Protein AF-A0A0A1TCV6-F1 (afdb_monomer_lite)

Radius of gyration: 21.77 Å; chains: 1; bounding box: 56×57×72 Å

InterPro domains:
  IPR024079 Metallopeptidase, catalytic domain superfamily [G3DSA:3.40.390.10] (58-172)

pLDDT: mean 73.76, std 18.41, range [31.67, 97.69]

Secondary structure (DSSP, 8-state):
----------------------EEEEEETTS-EEEEE-----S------HHHHHHHHHHHHHHHHHHHHHHHHHHHS-HHHHHHHHS--SHHHHHHHHHHHHHHHTTTT-TTBTTEEEE---TT--STTS-EEEEEEEETTTEEEEEE-THHHHHSB---TT----SSB-BHHHHHHHHHHS-TTS-S--BSS-SSTTTBHHHHHHHHHHHSS--S-TTTTTSS-GGG-BPPP-

Structure (mmCIF, N/CA/C/O backbone):
data_AF-A0A0A1TCV6-F1
#
_entry.id   AF-A0A0A1TCV6-F1
#
loop_
_atom_site.group_PDB
_atom_site.id
_atom_site.type_symbol
_atom_site.label_atom_id
_atom_site.label_alt_id
_atom_site.label_comp_id
_atom_site.label_asym_id
_atom_site.label_entity_id
_atom_site.label_seq_id
_atom_site.pdbx_PDB_ins_code
_atom_site.Cartn_x
_atom_site.Cartn_y
_atom_site.Cartn_z
_atom_site.occupancy
_atom_site.B_iso_or_equiv
_atom_site.auth_seq_id
_atom_site.auth_comp_id
_atom_site.auth_asym_id
_atom_site.auth_atom_id
_atom_site.pdbx_PDB_model_num
ATOM 1 N N . MET A 1 1 ? 33.966 38.635 -53.526 1.00 39.84 1 MET A N 1
ATOM 2 C CA . MET A 1 1 ? 33.427 37.286 -53.246 1.00 39.84 1 MET A CA 1
ATOM 3 C C . MET A 1 1 ? 34.562 36.358 -52.843 1.00 39.84 1 MET A C 1
ATOM 5 O O . MET A 1 1 ? 35.393 36.068 -53.690 1.00 39.84 1 MET A O 1
ATOM 9 N N . LYS A 1 2 ? 34.556 35.921 -51.578 1.00 33.41 2 LYS A N 1
ATOM 10 C CA . LYS A 1 2 ? 34.845 34.568 -51.050 1.00 33.41 2 LYS A CA 1
ATOM 11 C C . LYS A 1 2 ? 35.544 34.679 -49.693 1.00 33.41 2 LYS A C 1
ATOM 13 O O . LYS A 1 2 ? 36.702 35.065 -49.602 1.00 33.41 2 LYS A O 1
ATOM 18 N N . SER A 1 3 ? 34.749 34.389 -48.664 1.00 31.67 3 SER A N 1
ATOM 19 C CA . SER A 1 3 ? 35.113 34.290 -47.256 1.00 31.67 3 SER A CA 1
ATOM 20 C C . SER A 1 3 ? 36.169 33.218 -47.022 1.00 31.67 3 SER A C 1
ATOM 22 O O . SER A 1 3 ? 36.025 32.093 -47.502 1.00 31.67 3 SER A O 1
ATOM 24 N N . SER A 1 4 ? 37.161 33.542 -46.199 1.00 35.72 4 SER A N 1
ATOM 25 C CA . SER A 1 4 ? 38.005 32.555 -45.531 1.00 35.72 4 SER A CA 1
ATOM 26 C C . SER A 1 4 ? 37.227 31.977 -44.349 1.00 35.72 4 SER A C 1
ATOM 28 O O . SER A 1 4 ? 36.972 32.673 -43.367 1.00 35.72 4 SER A O 1
ATOM 30 N N . PHE A 1 5 ? 36.809 30.717 -44.462 1.00 37.16 5 PHE A N 1
ATOM 31 C CA . PHE A 1 5 ? 36.245 29.957 -43.351 1.00 37.16 5 PHE A CA 1
ATOM 32 C C . PHE A 1 5 ? 37.376 29.445 -42.457 1.00 37.16 5 PHE A C 1
ATOM 34 O O . PHE A 1 5 ? 38.275 28.739 -42.908 1.00 37.16 5 PHE A O 1
ATOM 41 N N . ILE A 1 6 ? 37.302 29.805 -41.178 1.00 38.59 6 ILE A N 1
ATOM 42 C CA . ILE A 1 6 ? 38.086 29.226 -40.091 1.00 38.59 6 ILE A CA 1
ATOM 43 C C . ILE A 1 6 ? 37.476 27.853 -39.786 1.00 38.59 6 ILE A C 1
ATOM 45 O O . ILE A 1 6 ? 36.406 27.769 -39.189 1.00 38.59 6 ILE A O 1
ATOM 49 N N . THR A 1 7 ? 38.134 26.767 -40.185 1.00 37.75 7 THR A N 1
ATOM 50 C CA . THR A 1 7 ? 37.857 25.430 -39.642 1.00 37.75 7 THR A CA 1
ATOM 51 C C . THR A 1 7 ? 38.602 25.281 -38.322 1.00 37.75 7 THR A C 1
ATOM 53 O O . THR A 1 7 ? 39.723 24.780 -38.276 1.00 37.75 7 THR A O 1
ATOM 56 N N . ALA A 1 8 ? 37.982 25.749 -37.239 1.00 37.81 8 ALA A N 1
ATOM 57 C CA . ALA A 1 8 ? 38.331 25.297 -35.903 1.00 37.81 8 ALA A CA 1
ATOM 58 C C . ALA A 1 8 ? 37.688 23.918 -35.708 1.00 37.81 8 ALA A C 1
ATOM 60 O O . ALA A 1 8 ? 36.468 23.803 -35.586 1.00 37.81 8 ALA A O 1
ATOM 61 N N . SER A 1 9 ? 38.507 22.869 -35.718 1.00 38.84 9 SER A N 1
ATOM 62 C CA . SER A 1 9 ? 38.107 21.539 -35.271 1.00 38.84 9 SER A CA 1
ATOM 63 C C . SER A 1 9 ? 37.726 21.608 -33.790 1.00 38.84 9 SER A C 1
ATOM 65 O O . SER A 1 9 ? 38.587 21.499 -32.920 1.00 38.84 9 SER A O 1
ATOM 67 N N . LEU A 1 10 ? 36.435 21.779 -33.488 1.00 34.28 10 LEU A N 1
ATOM 68 C CA . LEU A 1 10 ? 35.879 21.441 -32.180 1.00 34.28 10 LEU A CA 1
ATOM 69 C C . LEU A 1 10 ? 35.823 19.912 -32.062 1.00 34.28 10 LEU A C 1
ATOM 71 O O . LEU A 1 10 ? 34.771 19.289 -32.160 1.00 34.28 10 LEU A O 1
ATOM 75 N N . ALA A 1 11 ? 36.977 19.301 -31.809 1.00 40.28 11 ALA A N 1
ATOM 76 C CA . ALA A 1 11 ? 37.025 18.059 -31.055 1.00 40.28 11 ALA A CA 1
ATOM 77 C C . ALA A 1 11 ? 36.817 18.416 -29.576 1.00 40.28 11 ALA A C 1
ATOM 79 O O . ALA A 1 11 ? 37.739 18.373 -28.765 1.00 40.28 11 ALA A O 1
ATOM 80 N N . ALA A 1 12 ? 35.599 18.833 -29.228 1.00 38.62 12 ALA A N 1
ATOM 81 C CA . ALA A 1 12 ? 35.166 18.829 -27.845 1.00 38.62 12 ALA A CA 1
ATOM 82 C C . ALA A 1 12 ? 34.857 17.370 -27.497 1.00 38.62 12 ALA A C 1
ATOM 84 O O . ALA A 1 12 ? 33.734 16.897 -27.665 1.00 38.62 12 ALA A O 1
ATOM 85 N N . LEU A 1 13 ? 35.882 16.646 -27.038 1.00 35.28 13 LEU A N 1
ATOM 86 C CA . LEU A 1 13 ? 35.680 15.527 -26.128 1.00 35.28 13 LEU A CA 1
ATOM 87 C C . LEU A 1 13 ? 34.954 16.111 -24.908 1.00 35.28 13 LEU A C 1
ATOM 89 O O . LEU A 1 13 ? 35.572 16.582 -23.955 1.00 35.28 13 LEU A O 1
ATOM 93 N N . ALA A 1 14 ? 33.624 16.125 -24.952 1.00 39.28 14 ALA A N 1
ATOM 94 C CA . ALA A 1 14 ? 32.841 16.117 -23.738 1.00 39.28 14 ALA A CA 1
ATOM 95 C C . ALA A 1 14 ? 33.125 14.757 -23.101 1.00 39.28 14 ALA A C 1
ATOM 97 O O . ALA A 1 14 ? 32.506 13.751 -23.441 1.00 39.28 14 ALA A O 1
ATOM 98 N N . ALA A 1 15 ? 34.134 14.715 -22.232 1.00 37.59 15 ALA A N 1
ATOM 99 C CA . ALA A 1 15 ? 34.195 13.695 -21.208 1.00 37.59 15 ALA A CA 1
ATOM 100 C C . ALA A 1 15 ? 32.868 13.810 -20.455 1.00 37.59 15 ALA A C 1
ATOM 102 O O . ALA A 1 15 ? 32.671 14.742 -19.674 1.00 37.59 15 ALA A O 1
ATOM 103 N N . ALA A 1 16 ? 31.918 12.936 -20.788 1.00 39.34 16 ALA A N 1
ATOM 104 C CA . ALA A 1 16 ? 30.716 12.766 -20.004 1.00 39.34 16 ALA A CA 1
ATOM 105 C C . ALA A 1 16 ? 31.204 12.455 -18.591 1.00 39.34 16 ALA A C 1
ATOM 107 O O . ALA A 1 16 ? 31.815 11.411 -18.354 1.00 39.34 16 ALA A O 1
ATOM 108 N N . ALA A 1 17 ? 31.028 13.413 -17.681 1.00 35.75 17 ALA A N 1
ATOM 109 C CA . ALA A 1 17 ? 31.202 13.149 -16.268 1.00 35.75 17 ALA A CA 1
ATOM 110 C C . ALA A 1 17 ? 30.374 11.892 -15.955 1.00 35.75 17 ALA A C 1
ATOM 112 O O . ALA A 1 17 ? 29.246 11.805 -16.453 1.00 35.75 17 ALA A O 1
ATOM 113 N N . PRO A 1 18 ? 30.905 10.910 -15.205 1.00 37.25 18 PRO A N 1
ATOM 114 C CA . PRO A 1 18 ? 30.091 9.788 -14.769 1.00 37.25 18 PRO A CA 1
ATOM 115 C C . PRO A 1 18 ? 28.878 10.388 -14.062 1.00 37.25 18 PRO A C 1
ATOM 117 O O . PRO A 1 18 ? 29.028 11.084 -13.056 1.00 37.25 18 PRO A O 1
ATOM 120 N N . SER A 1 19 ? 27.692 10.218 -14.656 1.00 48.31 19 SER A N 1
ATOM 121 C CA . SER A 1 19 ? 26.439 10.627 -14.035 1.00 48.31 19 SER A CA 1
ATOM 122 C C . SER A 1 19 ? 26.450 10.007 -12.648 1.00 48.31 19 SER A C 1
ATOM 124 O O . SER A 1 19 ? 26.616 8.789 -12.551 1.00 48.31 19 SER A O 1
ATOM 126 N N . ALA A 1 20 ? 26.374 10.827 -11.597 1.00 50.31 20 ALA A N 1
ATOM 127 C CA . ALA A 1 20 ? 26.286 10.332 -10.232 1.00 50.31 20 ALA A CA 1
ATOM 128 C C . ALA A 1 20 ? 25.247 9.204 -10.216 1.00 50.31 20 ALA A C 1
ATOM 130 O O . ALA A 1 20 ? 24.115 9.437 -10.635 1.00 50.31 20 ALA A O 1
ATOM 131 N N . GLN A 1 21 ? 25.657 7.983 -9.856 1.00 56.94 21 GLN A N 1
ATOM 132 C CA . GLN A 1 21 ? 24.737 6.849 -9.791 1.00 56.94 21 GLN A CA 1
ATOM 133 C C . GLN A 1 21 ? 23.579 7.248 -8.880 1.00 56.94 21 GLN A C 1
ATOM 135 O O . GLN A 1 21 ? 23.775 7.511 -7.691 1.00 56.94 21 GLN A O 1
ATOM 140 N N . GLU A 1 22 ? 22.389 7.372 -9.461 1.00 71.56 22 GLU A N 1
ATOM 141 C CA . GLU A 1 22 ? 21.201 7.732 -8.707 1.00 71.56 22 GLU A CA 1
ATOM 142 C C . GLU A 1 22 ? 20.800 6.511 -7.880 1.00 71.56 22 GLU A C 1
ATOM 144 O O . GLU A 1 22 ? 20.600 5.417 -8.408 1.00 71.56 22 GLU A O 1
ATOM 149 N N . LYS A 1 23 ? 20.741 6.664 -6.557 1.00 81.31 23 LYS A N 1
ATOM 150 C CA . LYS A 1 23 ? 20.242 5.596 -5.694 1.00 81.31 23 LYS A CA 1
ATOM 151 C C . LYS A 1 23 ? 18.728 5.556 -5.792 1.00 81.31 23 LYS A C 1
ATOM 153 O O . LYS A 1 23 ? 18.066 6.533 -5.447 1.00 81.31 23 LYS A O 1
ATOM 158 N N . ILE A 1 24 ? 18.192 4.414 -6.194 1.00 84.38 24 ILE A N 1
ATOM 159 C CA . ILE A 1 24 ? 16.757 4.169 -6.293 1.00 84.38 24 ILE A CA 1
ATOM 160 C C . ILE A 1 24 ? 16.284 3.292 -5.135 1.00 84.38 24 ILE A C 1
ATOM 162 O O . ILE A 1 24 ? 17.042 2.506 -4.567 1.00 84.38 24 ILE A O 1
ATOM 166 N N . GLN A 1 25 ? 15.020 3.449 -4.761 1.00 87.56 25 GLN A N 1
ATOM 167 C CA . GLN A 1 25 ? 14.364 2.608 -3.764 1.00 87.56 25 GLN A CA 1
ATOM 168 C C . GLN A 1 25 ? 13.706 1.415 -4.459 1.00 87.56 25 GLN A C 1
ATOM 170 O O . GLN A 1 25 ? 12.930 1.605 -5.395 1.00 87.56 25 GLN A O 1
ATOM 175 N N . ALA A 1 26 ? 13.977 0.201 -3.986 1.00 86.00 26 ALA A N 1
ATOM 176 C CA . ALA A 1 26 ? 13.418 -1.034 -4.530 1.00 86.00 26 ALA A CA 1
ATOM 177 C C . ALA A 1 26 ? 12.876 -1.941 -3.421 1.00 86.00 26 ALA A C 1
ATOM 179 O O . ALA A 1 26 ? 13.454 -2.005 -2.335 1.00 86.00 26 ALA A O 1
ATOM 180 N N . MET A 1 27 ? 11.792 -2.665 -3.706 1.00 88.38 27 MET A N 1
ATOM 181 C CA . MET A 1 27 ? 11.277 -3.714 -2.830 1.00 88.38 27 MET A CA 1
ATOM 182 C C . MET A 1 27 ? 11.819 -5.072 -3.253 1.00 88.38 27 MET A C 1
ATOM 184 O O . MET A 1 27 ? 11.560 -5.524 -4.371 1.00 88.38 27 MET A O 1
ATOM 188 N N . ARG A 1 28 ? 12.497 -5.760 -2.335 1.00 85.75 28 ARG A N 1
ATOM 189 C CA . ARG A 1 28 ? 12.958 -7.141 -2.521 1.00 85.75 28 ARG A CA 1
ATOM 190 C C . ARG A 1 28 ? 11.844 -8.165 -2.300 1.00 85.75 28 ARG A C 1
ATOM 192 O O . ARG A 1 28 ? 10.879 -7.912 -1.583 1.00 85.75 28 ARG A O 1
ATOM 199 N N . LEU A 1 29 ? 12.031 -9.370 -2.843 1.00 82.06 29 LEU A N 1
ATOM 200 C CA . LEU A 1 29 ? 11.145 -10.522 -2.604 1.00 82.06 29 LEU A CA 1
ATOM 201 C C . LEU A 1 29 ? 10.972 -10.890 -1.119 1.00 82.06 29 LEU A C 1
ATOM 203 O O . LEU A 1 29 ? 9.981 -11.514 -0.760 1.00 82.06 29 LEU A O 1
ATOM 207 N N . ASP A 1 30 ? 11.923 -10.536 -0.251 1.00 79.62 30 ASP A N 1
ATOM 208 C CA . ASP A 1 30 ? 11.828 -10.781 1.194 1.00 79.62 30 ASP A CA 1
ATOM 209 C C . ASP A 1 30 ? 11.014 -9.708 1.942 1.00 79.62 30 ASP A C 1
ATOM 211 O O . ASP A 1 30 ? 10.932 -9.747 3.169 1.00 79.62 30 ASP A O 1
ATOM 215 N N . GLY A 1 31 ? 10.407 -8.761 1.218 1.00 75.88 31 GLY A N 1
ATOM 216 C CA . GLY A 1 31 ? 9.589 -7.692 1.782 1.00 75.88 31 GLY A CA 1
ATOM 217 C C . GLY A 1 31 ? 10.398 -6.526 2.349 1.00 75.88 31 GLY A C 1
ATOM 218 O O . GLY A 1 31 ? 9.840 -5.696 3.061 1.00 75.88 31 GLY A O 1
ATOM 219 N N . LYS A 1 32 ? 11.703 -6.434 2.063 1.00 82.31 32 LYS A N 1
ATOM 220 C CA . LYS A 1 32 ? 12.534 -5.315 2.525 1.00 82.31 32 LYS A CA 1
ATOM 221 C C . LYS A 1 32 ? 12.706 -4.250 1.453 1.00 82.31 32 LYS A C 1
ATOM 223 O O . LYS A 1 32 ? 13.114 -4.548 0.326 1.00 82.31 32 LYS A O 1
ATOM 228 N N . MET A 1 33 ? 12.477 -2.997 1.844 1.00 84.56 33 MET A N 1
ATOM 229 C CA . MET A 1 33 ? 12.900 -1.849 1.049 1.00 84.56 33 MET A CA 1
ATOM 230 C C . MET A 1 33 ? 14.410 -1.679 1.144 1.00 84.56 33 MET A C 1
ATOM 232 O O . MET A 1 33 ? 14.991 -1.727 2.225 1.00 84.56 33 MET A O 1
ATOM 236 N N . VAL A 1 34 ? 15.051 -1.456 0.004 1.00 85.38 34 VAL A N 1
ATOM 237 C CA . VAL A 1 34 ? 16.493 -1.233 -0.083 1.00 85.38 34 VAL A CA 1
ATOM 238 C C . VAL A 1 34 ? 16.798 -0.059 -1.003 1.00 85.38 34 VAL A C 1
ATOM 240 O O . VAL A 1 34 ? 16.079 0.194 -1.970 1.00 85.38 34 VAL A O 1
ATOM 243 N N . MET A 1 35 ? 17.887 0.647 -0.704 1.00 87.31 35 MET A N 1
ATOM 244 C CA . MET A 1 35 ? 18.499 1.585 -1.642 1.00 87.31 35 MET A CA 1
ATOM 245 C C . MET A 1 35 ? 19.476 0.812 -2.520 1.00 87.31 35 MET A C 1
ATOM 247 O O . MET A 1 35 ? 20.362 0.134 -2.000 1.00 87.31 35 MET A O 1
ATOM 251 N N . VAL A 1 36 ? 19.338 0.934 -3.831 1.00 81.12 36 VAL A N 1
ATOM 252 C CA . VAL A 1 36 ? 20.195 0.267 -4.815 1.00 81.12 36 VAL A CA 1
ATOM 253 C C . VAL A 1 36 ? 20.698 1.290 -5.814 1.00 81.12 36 VAL A C 1
ATOM 255 O O . VAL A 1 36 ? 19.995 2.244 -6.141 1.00 81.12 36 VAL A O 1
ATOM 258 N N . ASP A 1 37 ? 21.935 1.127 -6.265 1.00 79.19 37 ASP A N 1
ATOM 259 C CA . ASP A 1 37 ? 22.478 2.003 -7.295 1.00 79.19 37 ASP A CA 1
ATOM 260 C C . ASP A 1 37 ? 21.766 1.693 -8.616 1.00 79.19 37 ASP A C 1
ATOM 262 O O . ASP A 1 37 ? 21.762 0.540 -9.057 1.00 79.19 37 ASP A O 1
ATOM 266 N N . SER A 1 38 ? 21.171 2.709 -9.251 1.00 69.25 38 SER A N 1
ATOM 267 C CA . SER A 1 38 ? 20.686 2.590 -10.626 1.00 69.25 38 SER A CA 1
ATOM 268 C C . SER A 1 38 ? 21.863 2.148 -11.497 1.00 69.25 38 SER A C 1
ATOM 270 O O . SER A 1 38 ? 22.881 2.842 -11.639 1.00 69.25 38 SER A O 1
ATOM 272 N N . LYS A 1 39 ? 21.768 0.934 -12.043 1.00 67.44 39 LYS A N 1
ATOM 273 C CA . LYS A 1 39 ? 22.673 0.481 -13.094 1.00 67.44 39 LYS A CA 1
ATOM 274 C C . LYS A 1 39 ? 22.172 1.135 -14.366 1.00 67.44 39 LYS A C 1
ATOM 276 O O . LYS A 1 39 ? 21.342 0.545 -15.026 1.00 67.44 39 LYS A O 1
ATOM 281 N N . ASN A 1 40 ? 22.665 2.319 -14.707 1.00 53.53 40 ASN A N 1
ATOM 282 C CA . ASN A 1 40 ? 22.298 3.005 -15.943 1.00 53.53 40 ASN A CA 1
ATOM 283 C C . ASN A 1 40 ? 22.618 2.109 -17.163 1.00 53.53 40 ASN A C 1
ATOM 285 O O . ASN A 1 40 ? 23.800 2.003 -17.522 1.00 53.53 40 ASN A O 1
ATOM 289 N N . PRO A 1 41 ? 21.653 1.441 -17.827 1.00 43.28 41 PRO A N 1
ATOM 290 C CA . PRO A 1 41 ? 21.952 0.708 -19.032 1.00 43.28 41 PRO A CA 1
ATOM 291 C C . PRO A 1 41 ? 21.584 1.654 -20.170 1.00 43.28 41 PRO A C 1
ATOM 293 O O . PRO A 1 41 ? 20.420 1.817 -20.521 1.00 43.28 41 PRO A O 1
ATOM 296 N N . GLY A 1 42 ? 22.579 2.280 -20.793 1.00 39.12 42 GLY A N 1
ATOM 297 C CA . GLY A 1 42 ? 22.420 2.918 -22.104 1.00 39.12 42 GLY A CA 1
ATOM 298 C C . GLY A 1 42 ? 22.105 1.898 -23.211 1.00 39.12 42 GLY A C 1
ATOM 299 O O . GLY A 1 42 ? 22.782 1.860 -24.234 1.00 39.12 42 GLY A O 1
ATOM 300 N N . GLY A 1 43 ? 21.111 1.03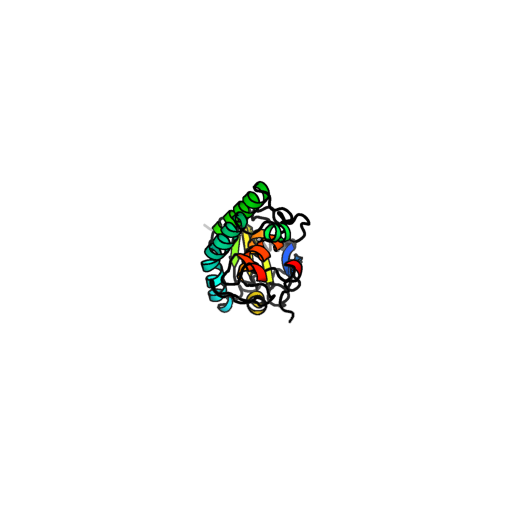6 -23.007 1.00 39.03 43 GLY A N 1
ATOM 301 C CA . GLY A 1 43 ? 20.673 -0.025 -23.895 1.00 39.03 43 GLY A CA 1
ATOM 302 C C . GLY A 1 43 ? 19.172 0.098 -24.109 1.00 39.03 43 GLY A C 1
ATOM 303 O O . GLY A 1 43 ? 18.417 0.224 -23.156 1.00 39.03 43 GLY A O 1
ATOM 304 N N . LYS A 1 44 ? 18.782 0.129 -25.387 1.00 38.69 44 LYS A N 1
ATOM 305 C CA . LYS A 1 44 ? 17.415 0.214 -25.929 1.00 38.69 44 LYS A CA 1
ATOM 306 C C . LYS A 1 44 ? 16.308 -0.156 -24.935 1.00 38.69 44 LYS A C 1
ATOM 308 O O . LYS A 1 44 ? 16.308 -1.271 -24.425 1.00 38.69 44 LYS A O 1
ATOM 313 N N . VAL A 1 45 ? 15.338 0.757 -24.805 1.00 39.31 45 VAL A N 1
ATOM 314 C CA . VAL A 1 45 ? 14.019 0.563 -24.178 1.00 39.31 45 VAL A CA 1
ATOM 315 C C . VAL A 1 45 ? 13.575 -0.897 -24.325 1.00 39.31 45 VAL A C 1
ATOM 317 O O . VAL A 1 45 ? 13.263 -1.312 -25.448 1.00 39.31 45 VAL A O 1
ATOM 320 N N . PRO A 1 46 ? 13.577 -1.694 -23.243 1.00 41.09 46 PRO A N 1
ATOM 321 C CA . PRO A 1 46 ? 13.018 -3.027 -23.294 1.00 41.09 46 PRO A CA 1
ATOM 322 C C . PRO A 1 46 ? 11.521 -2.893 -23.547 1.00 41.09 46 PRO A C 1
ATOM 324 O O . PRO A 1 46 ? 10.852 -2.063 -22.927 1.00 41.09 46 PRO A O 1
ATOM 327 N N . GLN A 1 47 ? 11.050 -3.679 -24.516 1.00 43.31 47 GLN A N 1
ATOM 328 C CA . GLN A 1 47 ? 9.650 -3.925 -24.845 1.00 43.31 47 GLN A CA 1
ATOM 329 C C . GLN A 1 47 ? 8.764 -3.804 -23.605 1.00 43.31 47 GLN A C 1
ATOM 331 O O . GLN A 1 47 ? 9.080 -4.401 -22.576 1.00 43.31 47 GLN A O 1
ATOM 336 N N . GLU A 1 48 ? 7.644 -3.080 -23.721 1.00 45.75 48 GLU A N 1
ATOM 337 C CA . GLU A 1 48 ? 6.518 -3.280 -22.811 1.00 45.75 48 GLU A CA 1
ATOM 338 C C . GLU A 1 48 ? 6.345 -4.791 -22.643 1.00 45.75 48 GLU A C 1
ATOM 340 O O . GLU A 1 48 ? 6.087 -5.500 -23.621 1.00 45.75 48 GLU A O 1
ATOM 345 N N . ALA A 1 49 ? 6.573 -5.302 -21.433 1.00 47.72 49 ALA A N 1
ATOM 346 C CA . ALA A 1 49 ? 6.245 -6.679 -21.133 1.00 47.72 49 ALA A CA 1
ATOM 347 C C . ALA A 1 49 ? 4.724 -6.768 -21.281 1.00 47.72 49 ALA A C 1
ATOM 349 O O . ALA A 1 49 ? 3.989 -6.327 -20.399 1.00 47.72 49 ALA A O 1
ATOM 350 N N . ALA A 1 50 ? 4.250 -7.247 -22.433 1.00 46.53 50 ALA A N 1
ATOM 351 C CA . ALA A 1 50 ? 2.826 -7.318 -22.759 1.00 46.53 50 ALA A CA 1
ATOM 352 C C . ALA A 1 50 ? 2.033 -8.070 -21.670 1.00 46.53 50 ALA A C 1
ATOM 354 O O . ALA A 1 50 ? 0.875 -7.745 -21.420 1.00 46.53 50 ALA A O 1
ATOM 355 N N . GLU A 1 51 ? 2.700 -8.999 -20.975 1.00 49.22 51 GLU A N 1
ATOM 356 C CA . GLU A 1 51 ? 2.213 -9.775 -19.826 1.00 49.22 51 GLU A CA 1
ATOM 357 C C . GLU A 1 51 ? 1.967 -8.943 -18.564 1.00 49.22 51 GLU A C 1
ATOM 359 O O . GLU A 1 51 ? 1.116 -9.284 -17.764 1.00 49.22 51 GLU A O 1
ATOM 364 N N . CYS A 1 52 ? 2.656 -7.822 -18.363 1.00 61.78 52 CYS A N 1
ATOM 365 C CA . CYS A 1 52 ? 2.302 -6.930 -17.264 1.00 61.78 52 CYS A CA 1
ATOM 366 C C . CYS A 1 52 ? 1.032 -6.133 -17.610 1.00 61.78 52 CYS A C 1
ATOM 368 O O . CYS A 1 52 ? 0.290 -5.755 -16.718 1.00 61.78 52 CYS A O 1
ATOM 370 N N . GLY A 1 53 ? 0.707 -5.917 -18.889 1.00 65.94 53 GLY A N 1
ATOM 371 C CA . GLY A 1 53 ? -0.374 -5.019 -19.306 1.00 65.94 53 GLY A CA 1
ATOM 372 C C . GLY A 1 53 ? -1.780 -5.408 -18.832 1.00 65.94 53 GLY A C 1
ATOM 373 O O . GLY A 1 53 ? -2.523 -4.534 -18.380 1.00 65.94 53 GLY A O 1
ATOM 374 N N . ILE A 1 54 ? -2.170 -6.685 -18.928 1.00 73.50 54 ILE A N 1
ATOM 375 C CA . ILE A 1 54 ? -3.545 -7.125 -18.622 1.00 73.50 54 ILE A CA 1
ATOM 376 C C . ILE A 1 54 ? -3.756 -7.222 -17.112 1.00 73.50 54 ILE A C 1
ATOM 378 O O . ILE A 1 54 ? -4.699 -6.635 -16.582 1.00 73.50 54 ILE A O 1
ATOM 382 N N . GLU A 1 55 ? -2.862 -7.912 -16.417 1.00 76.62 55 GLU A N 1
ATOM 383 C CA . GLU A 1 55 ? -2.868 -8.111 -14.975 1.00 76.62 55 GLU A CA 1
ATOM 384 C C . GLU A 1 55 ? -2.758 -6.761 -14.275 1.00 76.62 55 GLU A C 1
ATOM 386 O O . GLU A 1 55 ? -3.580 -6.447 -13.414 1.00 76.62 55 GLU A O 1
ATOM 391 N N . PHE A 1 56 ? -1.822 -5.909 -14.714 1.00 79.25 56 PHE A N 1
ATOM 392 C CA . PHE A 1 56 ? -1.660 -4.564 -14.174 1.00 79.25 56 PHE A CA 1
ATOM 393 C C . PHE A 1 56 ? -2.910 -3.698 -14.391 1.00 79.25 56 PHE A C 1
ATOM 395 O O . PHE A 1 56 ? -3.370 -2.999 -13.478 1.00 79.25 56 PHE A O 1
ATOM 402 N N . LYS A 1 57 ? -3.5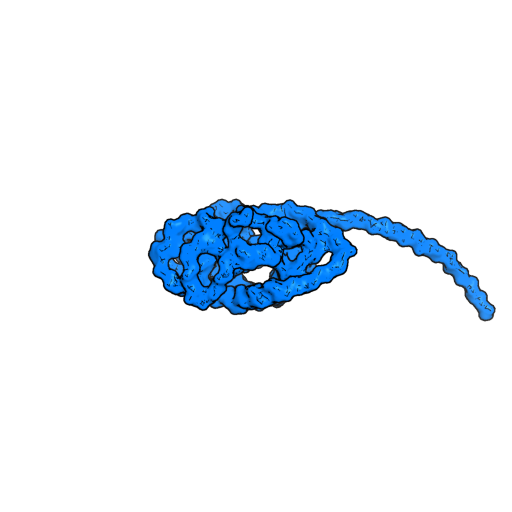14 -3.761 -15.584 1.00 80.19 57 LYS A N 1
ATOM 403 C CA . LYS A 1 57 ? -4.770 -3.059 -15.865 1.00 80.19 57 LYS A CA 1
ATOM 404 C C . LYS A 1 57 ? -5.893 -3.548 -14.956 1.00 80.19 57 LYS A C 1
ATOM 406 O O . LYS A 1 57 ? -6.613 -2.742 -14.374 1.00 80.19 57 LYS A O 1
ATOM 411 N N . PHE A 1 58 ? -6.019 -4.857 -14.792 1.00 81.38 58 PHE A N 1
ATOM 412 C CA . PHE A 1 58 ? -7.042 -5.444 -13.946 1.00 81.38 58 PHE A CA 1
ATOM 413 C C . PHE A 1 58 ? -6.907 -4.993 -12.483 1.00 81.38 58 PHE A C 1
ATOM 415 O O . PHE A 1 58 ? -7.890 -4.544 -11.882 1.00 81.38 58 PHE A O 1
ATOM 422 N N . ILE A 1 59 ? -5.698 -5.045 -11.912 1.00 83.44 59 ILE A N 1
ATOM 423 C CA . ILE A 1 59 ? -5.477 -4.638 -10.516 1.00 83.44 59 ILE A CA 1
ATOM 424 C C . ILE A 1 59 ? -5.699 -3.139 -10.311 1.00 83.44 59 ILE A C 1
ATOM 426 O O . ILE A 1 59 ? -6.244 -2.733 -9.285 1.00 83.44 59 ILE A O 1
ATOM 430 N N . THR A 1 60 ? -5.338 -2.305 -11.290 1.00 82.38 60 THR A N 1
ATOM 431 C CA . THR A 1 60 ? -5.542 -0.853 -11.203 1.00 82.38 60 THR A CA 1
ATOM 432 C C . THR A 1 60 ? -7.002 -0.450 -11.370 1.00 82.38 60 THR A C 1
ATOM 434 O O . THR A 1 60 ? -7.461 0.405 -10.612 1.00 82.38 60 THR A O 1
ATOM 437 N N . ASP A 1 61 ? -7.746 -1.089 -12.277 1.00 83.50 61 ASP A N 1
ATOM 438 C CA . ASP A 1 61 ? -9.176 -0.837 -12.498 1.00 83.50 61 ASP A CA 1
ATOM 439 C C . ASP A 1 61 ? -10.025 -1.221 -11.274 1.00 83.50 61 ASP A C 1
ATOM 441 O O . ASP A 1 61 ? -10.978 -0.527 -10.916 1.00 83.50 61 ASP A O 1
ATOM 445 N N . SER A 1 62 ? -9.684 -2.325 -10.608 1.00 84.69 62 SER A N 1
ATOM 446 C CA . SER A 1 62 ? -10.447 -2.842 -9.464 1.00 84.69 62 SER A CA 1
ATOM 447 C C . SER A 1 62 ? -10.002 -2.285 -8.107 1.00 84.69 62 SER A C 1
ATOM 449 O O . SER A 1 62 ? -10.760 -2.345 -7.132 1.00 84.69 62 SER A O 1
ATOM 451 N N . CYS A 1 63 ? -8.811 -1.686 -8.029 1.00 87.12 63 CYS A N 1
ATOM 452 C CA . CYS A 1 63 ? -8.277 -1.156 -6.779 1.00 87.12 63 CYS A CA 1
ATOM 453 C C . CYS A 1 63 ? -9.199 -0.136 -6.067 1.00 87.12 63 CYS A C 1
ATOM 455 O O . CYS A 1 63 ? -9.380 -0.269 -4.852 1.00 87.12 63 CYS A O 1
ATOM 457 N N . PRO A 1 64 ? -9.834 0.850 -6.742 1.00 88.25 64 PRO A N 1
ATOM 458 C CA . PRO A 1 64 ? -10.679 1.824 -6.050 1.00 88.25 64 PRO A CA 1
ATOM 459 C C . PRO A 1 64 ? -11.837 1.180 -5.277 1.00 88.25 64 PRO A C 1
ATOM 461 O O . PRO A 1 64 ? -12.178 1.640 -4.187 1.00 88.25 64 PRO A O 1
ATOM 464 N N . ALA A 1 65 ? -12.423 0.105 -5.813 1.00 87.31 65 ALA A N 1
ATOM 465 C CA . ALA A 1 65 ? -13.511 -0.620 -5.163 1.00 87.31 65 ALA A CA 1
ATOM 466 C C . ALA A 1 65 ? -13.025 -1.393 -3.927 1.00 87.31 65 ALA A C 1
ATOM 468 O O . ALA A 1 65 ? -13.686 -1.378 -2.888 1.00 87.31 65 ALA A O 1
ATOM 469 N N . ILE A 1 66 ? -11.852 -2.023 -4.022 1.00 87.56 66 ILE A N 1
ATOM 470 C CA . ILE A 1 66 ? -11.236 -2.765 -2.915 1.00 87.56 66 ILE A CA 1
ATOM 471 C C . ILE A 1 66 ? -10.866 -1.820 -1.767 1.00 87.56 66 ILE A C 1
ATOM 473 O O . ILE A 1 66 ? -11.193 -2.079 -0.608 1.00 87.56 66 ILE A O 1
ATOM 477 N N . ILE A 1 67 ? -10.252 -0.675 -2.075 1.00 90.81 67 ILE A N 1
ATOM 478 C CA . ILE A 1 67 ? -9.907 0.311 -1.047 1.00 90.81 67 ILE A CA 1
ATOM 479 C C . ILE A 1 67 ? -11.163 0.945 -0.440 1.00 90.81 67 ILE A C 1
ATOM 481 O O . ILE A 1 67 ? -11.189 1.187 0.765 1.00 90.81 67 ILE A O 1
ATOM 485 N N . GLU A 1 68 ? -12.230 1.173 -1.215 1.00 91.12 68 GLU A N 1
ATOM 486 C CA . GLU A 1 68 ? -13.503 1.660 -0.661 1.00 91.12 68 GLU A CA 1
ATOM 487 C C . GLU A 1 68 ? -14.083 0.695 0.377 1.00 91.12 68 GLU A C 1
ATOM 489 O O . GLU A 1 68 ? -14.533 1.132 1.436 1.00 91.12 68 GLU A O 1
ATOM 494 N N . LYS A 1 69 ? -14.053 -0.615 0.103 1.00 89.12 69 LYS A N 1
ATOM 495 C CA . LYS A 1 69 ? -14.482 -1.640 1.065 1.00 89.12 69 LYS A CA 1
ATOM 496 C C . LYS A 1 69 ? -13.626 -1.596 2.333 1.00 89.12 69 LYS A C 1
ATOM 498 O O . LYS A 1 69 ? -14.173 -1.467 3.428 1.00 89.12 69 LYS A O 1
ATOM 503 N N . ALA A 1 70 ? -12.300 -1.588 2.185 1.00 91.00 70 ALA A N 1
ATOM 504 C CA . ALA A 1 70 ? -11.369 -1.503 3.311 1.00 91.00 70 ALA A CA 1
ATOM 505 C C . ALA A 1 70 ? -11.593 -0.231 4.152 1.00 91.00 70 ALA A C 1
ATOM 507 O O . ALA A 1 70 ? -11.574 -0.274 5.383 1.00 91.00 70 ALA A O 1
ATOM 508 N N . LYS A 1 71 ? -11.850 0.903 3.491 1.00 94.12 71 LYS A N 1
ATOM 509 C CA . LYS A 1 71 ? -12.158 2.192 4.119 1.00 94.12 71 LYS A CA 1
ATOM 510 C C . LYS A 1 71 ? -13.466 2.149 4.903 1.00 94.12 71 LYS A C 1
ATOM 512 O O . LYS A 1 71 ? -13.498 2.642 6.025 1.00 94.12 71 LYS A O 1
ATOM 517 N N . LYS A 1 72 ? -14.533 1.568 4.345 1.00 92.12 72 LYS A N 1
ATOM 518 C CA . LYS A 1 72 ? -15.813 1.404 5.057 1.00 92.12 72 LYS A CA 1
ATOM 519 C C . LYS A 1 72 ? -15.637 0.547 6.308 1.00 92.12 72 LYS A C 1
ATOM 521 O O . LYS A 1 72 ? -16.076 0.947 7.382 1.00 92.12 72 LYS A O 1
ATOM 526 N N . LEU A 1 73 ? -14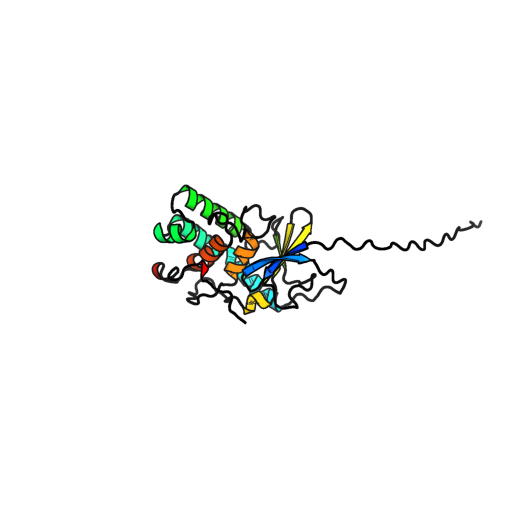.923 -0.572 6.182 1.00 90.12 73 LEU A N 1
ATOM 527 C CA . LEU A 1 73 ? -14.652 -1.464 7.308 1.00 90.12 73 LEU A CA 1
ATOM 528 C C . LEU A 1 73 ? -13.773 -0.815 8.376 1.00 90.12 73 LEU A C 1
ATOM 530 O O . LEU A 1 73 ? -13.967 -1.093 9.552 1.00 90.12 73 LEU A O 1
ATOM 534 N N . ALA A 1 74 ? -12.875 0.110 8.029 1.00 92.38 74 ALA A N 1
ATOM 535 C CA . ALA A 1 74 ? -12.103 0.845 9.035 1.00 92.38 74 ALA A CA 1
ATOM 536 C C . ALA A 1 74 ? -13.007 1.583 10.047 1.00 92.38 74 ALA A C 1
ATOM 538 O O . ALA A 1 74 ? -12.645 1.736 11.213 1.00 92.38 74 ALA A O 1
ATOM 539 N N . SER A 1 75 ? -14.208 1.999 9.634 1.00 90.38 75 SER A N 1
ATOM 540 C CA . SER A 1 75 ? -15.175 2.671 10.506 1.00 90.38 75 SER A CA 1
ATOM 541 C C . SER A 1 75 ? -16.084 1.724 11.294 1.00 90.38 75 SER A C 1
ATOM 543 O O . SER A 1 75 ? -16.625 2.147 12.311 1.00 90.38 75 SER A O 1
ATOM 545 N N . THR A 1 76 ? -16.274 0.479 10.847 1.00 88.81 76 THR A N 1
ATOM 546 C CA . THR A 1 76 ? -17.296 -0.433 11.401 1.00 88.81 76 THR A CA 1
ATOM 547 C C . THR A 1 76 ? -16.749 -1.751 11.940 1.00 88.81 76 THR A C 1
ATOM 549 O O . THR A 1 76 ? -17.484 -2.469 12.609 1.00 88.81 76 THR A O 1
ATOM 552 N N . ALA A 1 77 ? -15.490 -2.091 11.659 1.00 89.19 77 ALA A N 1
ATOM 553 C CA . ALA A 1 77 ? -14.875 -3.328 12.128 1.00 89.19 77 ALA A CA 1
ATOM 554 C C . ALA A 1 77 ? -14.857 -3.391 13.665 1.00 89.19 77 ALA A C 1
ATOM 556 O O . ALA A 1 77 ? -14.654 -2.342 14.287 1.00 89.19 77 ALA A O 1
ATOM 557 N N . PRO A 1 78 ? -14.977 -4.585 14.276 1.00 91.06 78 PRO A N 1
ATOM 558 C CA . PRO A 1 78 ? -14.868 -4.753 15.725 1.00 91.06 78 PRO A CA 1
ATOM 559 C C . PRO A 1 78 ? -13.601 -4.109 16.302 1.00 91.06 78 PRO A C 1
ATOM 561 O O . PRO A 1 78 ? -12.543 -4.129 15.665 1.00 91.06 78 PRO A O 1
ATOM 564 N N . ASP A 1 79 ? -13.696 -3.548 17.510 1.00 92.50 79 ASP A N 1
ATOM 565 C CA . ASP A 1 79 ? -12.586 -2.830 18.153 1.00 92.50 79 ASP A CA 1
ATOM 566 C C . ASP A 1 79 ? -11.343 -3.705 18.320 1.00 92.50 79 ASP A C 1
ATOM 568 O O . ASP A 1 79 ? -10.239 -3.243 18.036 1.00 92.50 79 ASP A O 1
ATOM 572 N N . ASP A 1 80 ? -11.504 -4.977 18.690 1.00 88.56 80 ASP A N 1
ATOM 573 C CA . ASP A 1 80 ? -10.386 -5.918 18.822 1.00 88.56 80 ASP A CA 1
ATOM 574 C C . ASP A 1 80 ? -9.682 -6.163 17.484 1.00 88.56 80 ASP A C 1
ATOM 576 O O . ASP A 1 80 ? -8.453 -6.178 17.409 1.00 88.56 80 ASP A O 1
ATOM 580 N N . THR A 1 81 ? -10.453 -6.328 16.409 1.00 85.62 81 THR A N 1
ATOM 581 C CA . THR A 1 81 ? -9.935 -6.528 15.051 1.00 85.62 81 THR A CA 1
ATOM 582 C C . THR A 1 81 ? -9.168 -5.299 14.576 1.00 85.62 81 THR A C 1
ATOM 584 O O . THR A 1 81 ? -8.038 -5.406 14.102 1.00 85.62 81 THR A O 1
ATOM 587 N N . PHE A 1 82 ? -9.746 -4.114 14.760 1.00 90.69 82 PHE A N 1
ATOM 588 C CA . PHE A 1 82 ? -9.109 -2.867 14.360 1.00 90.69 82 PHE A CA 1
ATOM 589 C C . PHE A 1 82 ? -7.862 -2.565 15.210 1.00 90.69 82 PHE A C 1
ATOM 591 O O . PHE A 1 82 ? -6.820 -2.193 14.673 1.00 90.69 82 PHE A O 1
ATOM 598 N N . THR A 1 83 ? -7.929 -2.798 16.523 1.00 92.00 83 THR A N 1
ATOM 599 C CA . THR A 1 83 ? -6.806 -2.619 17.459 1.00 92.00 83 THR A CA 1
ATOM 600 C C . THR A 1 83 ? -5.650 -3.561 17.136 1.00 92.00 83 THR A C 1
ATOM 602 O O . THR A 1 83 ? -4.499 -3.141 17.193 1.00 92.00 83 THR A O 1
ATOM 605 N N . LYS A 1 84 ? -5.918 -4.807 16.721 1.00 87.88 84 LYS A N 1
ATOM 606 C CA . LYS A 1 84 ? -4.866 -5.732 16.256 1.00 87.88 84 LYS A CA 1
ATOM 607 C C . LYS A 1 84 ? -4.105 -5.203 15.040 1.00 87.88 84 LYS A C 1
ATOM 609 O O . LYS A 1 84 ? -2.922 -5.495 14.908 1.00 87.88 84 LYS A O 1
ATOM 614 N N . ALA A 1 85 ? -4.774 -4.465 14.156 1.00 89.12 85 ALA A N 1
ATOM 615 C CA . ALA A 1 85 ? -4.152 -3.899 12.965 1.00 89.12 85 ALA A CA 1
ATOM 616 C C . ALA A 1 85 ? -3.447 -2.565 13.256 1.00 89.12 85 ALA A C 1
ATOM 618 O O . ALA A 1 85 ? -2.284 -2.410 12.914 1.00 89.12 85 ALA A O 1
ATOM 619 N N . PHE A 1 86 ? -4.124 -1.611 13.900 1.00 93.56 86 PHE A N 1
ATOM 620 C CA . PHE A 1 86 ? -3.658 -0.220 14.018 1.00 93.56 86 PHE A CA 1
ATOM 621 C C . PHE A 1 86 ? -3.261 0.197 15.442 1.00 93.56 86 PHE A C 1
ATOM 623 O O . PHE A 1 86 ? -2.924 1.353 15.683 1.00 93.56 86 PHE A O 1
ATOM 630 N N . GLY A 1 87 ? -3.307 -0.722 16.407 1.00 92.38 87 GLY A N 1
ATOM 631 C CA . GLY A 1 87 ? -2.898 -0.507 17.798 1.00 92.38 87 GLY A CA 1
ATOM 632 C C . GLY A 1 87 ? -3.947 0.158 18.695 1.00 92.38 87 GLY A C 1
ATOM 633 O O . GLY A 1 87 ? -3.864 0.014 19.913 1.00 92.38 87 GLY A O 1
ATOM 634 N N . LYS A 1 88 ? -4.937 0.864 18.131 1.00 95.00 88 LYS A N 1
ATOM 635 C CA . LYS A 1 88 ? -6.064 1.494 18.850 1.00 95.00 88 LYS A CA 1
ATOM 636 C C . LYS A 1 88 ? -7.303 1.545 17.960 1.00 95.00 88 LYS A C 1
ATOM 638 O O . LYS A 1 88 ? -7.161 1.666 16.751 1.00 95.00 88 LYS A O 1
ATOM 643 N N . ALA A 1 89 ? -8.500 1.514 18.544 1.00 96.19 89 ALA A N 1
ATOM 644 C CA . ALA A 1 89 ? -9.776 1.569 17.816 1.00 96.19 89 ALA A CA 1
ATOM 645 C C . ALA A 1 89 ? -10.622 2.822 18.103 1.00 96.19 89 ALA A C 1
ATOM 647 O O . ALA A 1 89 ? -11.814 2.853 17.796 1.00 96.19 89 ALA A O 1
ATOM 648 N N . ASP A 1 90 ? -10.016 3.872 18.665 1.00 97.38 90 ASP A N 1
ATOM 649 C CA . ASP A 1 90 ? -10.717 5.132 18.902 1.00 97.38 90 ASP A CA 1
ATOM 650 C C . ASP A 1 90 ? -11.117 5.841 17.594 1.00 97.38 90 ASP A C 1
ATOM 652 O O . ASP A 1 90 ? -10.564 5.607 16.512 1.00 97.38 90 ASP A O 1
ATOM 656 N N . LYS A 1 91 ? -12.118 6.724 17.691 1.00 97.06 91 LYS A N 1
ATOM 657 C CA . LYS A 1 91 ? -12.650 7.449 16.533 1.00 97.06 91 LYS A CA 1
ATOM 658 C C . LYS A 1 91 ? -11.562 8.232 15.768 1.00 97.06 91 LYS A C 1
ATOM 660 O O . LYS A 1 91 ? -11.530 8.097 14.546 1.00 97.06 91 LYS A O 1
ATOM 665 N N . PRO A 1 92 ? -10.663 9.003 16.416 1.00 97.62 92 PRO A N 1
ATOM 666 C CA . PRO A 1 92 ? -9.578 9.690 15.709 1.00 97.62 92 PRO A CA 1
ATOM 667 C C . PRO A 1 92 ? -8.674 8.754 14.893 1.00 97.62 92 PRO A C 1
ATOM 669 O O . PRO A 1 92 ? -8.291 9.083 13.767 1.00 97.62 92 PRO A O 1
ATOM 672 N N . THR A 1 93 ? -8.358 7.575 15.431 1.00 97.56 93 THR A N 1
ATOM 673 C CA . THR A 1 93 ? -7.543 6.559 14.754 1.00 97.56 93 THR A CA 1
ATOM 674 C C . THR A 1 93 ? -8.276 6.014 13.529 1.00 97.56 93 THR A C 1
ATOM 676 O O . THR A 1 93 ? -7.724 6.011 12.428 1.00 97.56 93 THR A O 1
ATOM 679 N N . ARG A 1 94 ? -9.555 5.643 13.674 1.00 97.69 94 ARG A N 1
ATOM 680 C CA . ARG A 1 94 ? -10.397 5.177 12.556 1.00 97.69 94 ARG A CA 1
ATOM 681 C C . ARG A 1 94 ? -10.559 6.233 11.463 1.00 97.69 94 ARG A C 1
ATOM 683 O O . ARG A 1 94 ? -10.418 5.912 10.284 1.00 97.69 94 ARG A O 1
ATOM 690 N N . ASP A 1 95 ? -10.790 7.490 11.841 1.00 97.12 95 ASP A N 1
ATOM 691 C CA . ASP A 1 95 ? -10.892 8.617 10.905 1.00 97.12 95 ASP A CA 1
ATOM 692 C C . ASP A 1 95 ? -9.571 8.823 10.137 1.00 97.12 95 ASP A C 1
ATOM 694 O O . ASP A 1 95 ? -9.579 9.073 8.928 1.00 97.12 95 ASP A O 1
ATOM 698 N N . THR A 1 96 ? -8.429 8.670 10.816 1.00 96.75 96 THR A N 1
ATOM 699 C CA . THR A 1 96 ? -7.094 8.763 10.202 1.00 96.75 96 THR A CA 1
ATOM 700 C C . THR A 1 96 ? -6.884 7.662 9.166 1.00 96.75 96 THR A C 1
ATOM 702 O O . THR A 1 96 ? -6.506 7.955 8.027 1.00 96.75 96 THR A O 1
ATOM 705 N N . VAL A 1 97 ? -7.199 6.413 9.522 1.00 96.94 97 VAL A N 1
ATOM 706 C CA . VAL A 1 97 ? -7.094 5.264 8.613 1.00 96.94 97 VAL A CA 1
ATOM 707 C C . VAL A 1 97 ? -8.008 5.439 7.402 1.00 96.94 97 VAL A C 1
ATOM 709 O O . VAL A 1 97 ? -7.558 5.309 6.262 1.00 96.94 97 VAL A O 1
ATOM 712 N N . ALA A 1 98 ? -9.272 5.812 7.621 1.00 96.25 98 ALA A N 1
ATOM 713 C CA . ALA A 1 98 ? -10.230 6.049 6.546 1.00 96.25 98 ALA A CA 1
ATOM 714 C C . ALA A 1 98 ? -9.788 7.187 5.607 1.00 96.25 98 ALA A C 1
ATOM 716 O O . ALA A 1 98 ? -9.959 7.088 4.389 1.00 96.25 98 ALA A O 1
ATOM 717 N N . ASN A 1 99 ? -9.179 8.250 6.141 1.00 95.75 99 ASN A N 1
ATOM 718 C CA . ASN A 1 99 ? -8.633 9.349 5.345 1.00 95.75 99 ASN A CA 1
ATOM 719 C C . ASN A 1 99 ? -7.447 8.901 4.476 1.00 95.75 99 ASN A C 1
ATOM 721 O O . ASN A 1 99 ? -7.387 9.244 3.294 1.00 95.75 99 ASN A O 1
ATOM 725 N N . ILE A 1 100 ? -6.514 8.120 5.028 1.00 95.38 100 ILE A N 1
ATOM 726 C CA . ILE A 1 100 ? -5.363 7.597 4.275 1.00 95.38 100 ILE A CA 1
ATOM 727 C C . ILE A 1 100 ? -5.829 6.645 3.171 1.00 95.38 100 ILE A C 1
ATOM 729 O O . ILE A 1 100 ? -5.450 6.835 2.013 1.00 95.38 100 ILE A O 1
ATOM 733 N N . LEU A 1 101 ? -6.726 5.705 3.485 1.00 94.94 101 LEU A N 1
ATOM 734 C CA . LEU A 1 101 ? -7.332 4.823 2.485 1.00 94.94 101 LEU A CA 1
ATOM 735 C C . LEU A 1 101 ? -8.088 5.629 1.421 1.00 94.94 101 LEU A C 1
ATOM 737 O O . LEU A 1 101 ? -7.927 5.375 0.235 1.00 94.94 101 LEU A O 1
ATOM 741 N N . GLY A 1 102 ? -8.825 6.676 1.797 1.00 92.81 102 GLY A N 1
ATOM 742 C CA . GLY A 1 102 ? -9.482 7.569 0.838 1.00 92.81 102 GLY A CA 1
ATOM 743 C C . GLY A 1 102 ? -8.507 8.297 -0.099 1.00 92.81 102 GLY A C 1
ATOM 744 O O . GLY A 1 102 ? -8.810 8.499 -1.276 1.00 92.81 102 GLY A O 1
ATOM 745 N N . LYS A 1 103 ? -7.312 8.670 0.379 1.00 91.25 103 LYS A N 1
ATOM 746 C CA . LYS A 1 103 ? -6.250 9.233 -0.474 1.00 91.25 103 LYS A CA 1
ATOM 747 C C . LYS A 1 103 ? -5.657 8.181 -1.414 1.00 91.25 103 LYS A C 1
ATOM 749 O O . LYS A 1 103 ? -5.409 8.506 -2.572 1.00 91.25 103 LYS A O 1
ATOM 754 N N . MET A 1 104 ? -5.451 6.948 -0.946 1.00 90.38 104 MET A N 1
ATOM 755 C CA . MET A 1 104 ? -4.988 5.832 -1.783 1.00 90.38 104 MET A CA 1
ATOM 756 C C . MET A 1 104 ? -6.025 5.461 -2.850 1.00 90.38 104 MET A C 1
ATOM 758 O O . MET A 1 104 ? -5.685 5.333 -4.019 1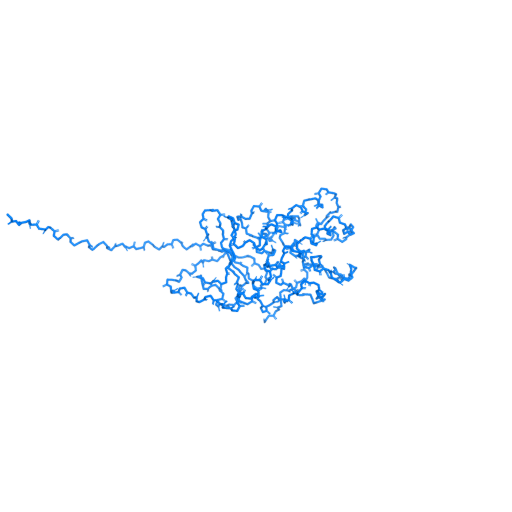.00 90.38 104 MET A O 1
ATOM 762 N N . GLN A 1 105 ? -7.306 5.398 -2.486 1.00 89.62 105 GLN A N 1
ATOM 763 C CA . GLN A 1 105 ? -8.417 5.121 -3.398 1.00 89.62 105 GLN A CA 1
ATOM 764 C C . GLN A 1 105 ? -8.429 6.071 -4.599 1.00 89.62 105 GLN A C 1
ATOM 766 O O . GLN A 1 105 ? -8.569 5.624 -5.730 1.00 89.62 105 GLN A O 1
ATOM 771 N N . LYS A 1 106 ? -8.240 7.378 -4.363 1.00 85.31 106 LYS A N 1
ATOM 772 C CA . LYS A 1 106 ? -8.179 8.404 -5.423 1.00 85.31 106 LYS A CA 1
ATOM 773 C C . LYS A 1 106 ? -6.972 8.254 -6.351 1.00 85.31 106 LYS A C 1
ATOM 775 O O . LYS A 1 106 ? -6.953 8.847 -7.425 1.00 85.31 106 LYS A O 1
ATOM 780 N N . ARG A 1 107 ? -5.938 7.543 -5.905 1.00 82.06 107 ARG A N 1
ATOM 781 C CA . ARG A 1 107 ? -4.710 7.285 -6.669 1.00 82.06 107 ARG A CA 1
ATOM 782 C C . ARG A 1 107 ? -4.763 5.962 -7.404 1.00 82.06 107 ARG A C 1
ATOM 784 O O . ARG A 1 107 ? -4.101 5.823 -8.426 1.00 82.06 107 ARG A O 1
ATOM 791 N N . CYS A 1 108 ? -5.585 5.037 -6.932 1.00 78.94 108 CYS A N 1
ATOM 792 C CA . CYS A 1 108 ? -5.878 3.830 -7.670 1.00 78.94 108 CYS A CA 1
ATOM 793 C C . CYS A 1 108 ? -6.544 4.132 -9.012 1.00 78.94 108 CYS A C 1
ATOM 795 O O . CYS A 1 108 ? -7.409 4.998 -9.111 1.00 78.94 108 CYS A O 1
ATOM 797 N N . GLY A 1 109 ? -6.081 3.449 -10.060 1.00 62.22 109 GLY A N 1
ATOM 798 C CA . GLY A 1 109 ? -6.548 3.637 -11.437 1.00 62.22 109 GLY A CA 1
ATOM 799 C C . GLY A 1 109 ? -6.086 4.934 -12.114 1.00 62.22 109 GLY A C 1
ATOM 800 O O . GLY A 1 109 ? -6.249 5.086 -13.323 1.00 62.22 109 GLY A O 1
ATOM 801 N N . ALA A 1 110 ? -5.468 5.869 -11.387 1.00 58.03 110 ALA A N 1
ATOM 802 C CA . ALA A 1 110 ? -4.943 7.086 -11.982 1.00 58.03 110 ALA A CA 1
ATOM 803 C C . ALA A 1 110 ? -3.560 6.819 -12.585 1.00 58.03 110 ALA A C 1
ATOM 805 O O . ALA A 1 110 ? -2.536 7.059 -11.957 1.00 58.03 110 ALA A O 1
ATOM 806 N N . ALA A 1 111 ? -3.533 6.380 -13.844 1.00 48.09 111 ALA A N 1
ATOM 807 C CA . ALA A 1 111 ? -2.305 6.284 -14.638 1.00 48.09 111 ALA A CA 1
ATOM 808 C C . ALA A 1 111 ? -1.571 7.639 -14.804 1.00 48.09 111 ALA A C 1
ATOM 810 O O . ALA A 1 111 ? -0.463 7.670 -15.329 1.00 48.09 111 ALA A O 1
ATOM 811 N N . LYS A 1 112 ? -2.204 8.755 -14.398 1.00 49.22 112 LYS A N 1
ATOM 812 C CA . LYS A 1 112 ? -1.699 10.134 -14.468 1.00 49.22 112 LYS A CA 1
ATOM 813 C C . LYS A 1 112 ? -2.273 11.010 -13.345 1.00 49.22 112 LYS A C 1
ATOM 815 O O . LYS A 1 112 ? -2.948 11.997 -13.618 1.00 49.22 112 LYS A O 1
ATOM 820 N N . ASN A 1 113 ? -2.062 10.647 -12.085 1.00 50.78 113 ASN A N 1
ATOM 821 C CA . ASN A 1 113 ? -2.110 11.669 -11.035 1.00 50.78 113 ASN A CA 1
ATOM 822 C C . ASN A 1 113 ? -0.708 12.264 -10.905 1.00 50.78 113 ASN A C 1
ATOM 824 O O . ASN A 1 113 ? 0.259 11.511 -10.968 1.00 50.78 113 ASN A O 1
ATOM 828 N N . ASP A 1 114 ? -0.613 13.580 -10.690 1.00 52.50 114 ASP A N 1
ATOM 829 C CA . ASP A 1 114 ? 0.594 14.425 -10.820 1.00 52.50 114 ASP A CA 1
ATOM 830 C C . ASP A 1 114 ? 1.893 13.920 -10.151 1.00 52.50 114 ASP A C 1
ATOM 832 O O . ASP A 1 114 ? 2.954 14.488 -10.405 1.00 52.50 114 ASP A O 1
ATOM 836 N N . ASN A 1 115 ? 1.841 12.867 -9.322 1.00 63.12 115 ASN A N 1
ATOM 837 C CA . ASN A 1 115 ? 2.962 12.391 -8.515 1.00 63.12 115 ASN A CA 1
ATOM 838 C C . ASN A 1 115 ? 3.284 10.877 -8.612 1.00 63.12 115 ASN A C 1
ATOM 840 O O . ASN A 1 115 ? 4.332 10.475 -8.100 1.00 63.12 115 ASN A O 1
ATOM 844 N N . ILE A 1 116 ? 2.434 10.018 -9.203 1.00 66.19 116 ILE A N 1
ATOM 845 C CA . ILE A 1 116 ? 2.682 8.557 -9.267 1.00 66.19 116 ILE A CA 1
ATOM 846 C C . ILE A 1 116 ? 2.274 8.003 -10.633 1.00 66.19 116 ILE A C 1
ATOM 848 O O . ILE A 1 116 ? 1.095 8.025 -10.980 1.00 66.19 116 ILE A O 1
ATOM 852 N N . ASN A 1 117 ? 3.243 7.450 -11.362 1.00 74.81 117 ASN A N 1
ATOM 853 C CA . ASN A 1 117 ? 2.998 6.657 -12.566 1.00 74.81 117 ASN A CA 1
ATOM 854 C C . ASN A 1 117 ? 3.278 5.195 -12.253 1.00 74.81 117 ASN A C 1
ATOM 856 O O . ASN A 1 117 ? 4.249 4.906 -11.558 1.00 74.81 117 ASN A O 1
ATOM 860 N N . TYR A 1 118 ? 2.495 4.279 -12.804 1.00 77.56 118 TYR A N 1
ATOM 861 C CA . TYR A 1 118 ? 2.822 2.862 -12.744 1.00 77.56 118 TYR A CA 1
ATOM 862 C C . TYR A 1 118 ? 3.223 2.364 -14.113 1.00 77.56 118 TYR A C 1
ATOM 864 O O . TYR A 1 118 ? 2.507 2.591 -15.088 1.00 77.56 118 TYR A O 1
ATOM 872 N N . LEU A 1 119 ? 4.367 1.700 -14.170 1.00 79.19 119 LEU A N 1
ATOM 873 C CA . LEU A 1 119 ? 4.984 1.272 -15.406 1.00 79.19 119 LEU A CA 1
ATOM 874 C C . LEU A 1 119 ? 5.328 -0.212 -15.325 1.00 79.19 119 LEU A C 1
ATOM 876 O O . LEU A 1 119 ? 5.798 -0.710 -14.306 1.00 79.19 119 LEU A O 1
ATOM 880 N N . CYS A 1 120 ? 5.128 -0.882 -16.450 1.00 77.12 120 CYS A N 1
ATOM 881 C CA . CYS A 1 120 ? 5.579 -2.246 -16.706 1.00 77.12 120 CYS A CA 1
ATOM 882 C C . CYS A 1 120 ? 6.931 -2.284 -17.438 1.00 77.12 120 CYS A C 1
ATOM 884 O O . CYS A 1 120 ? 7.360 -3.336 -17.906 1.00 77.12 120 CYS A O 1
ATOM 886 N N . SER A 1 121 ? 7.567 -1.124 -17.620 1.00 76.00 121 SER A N 1
ATOM 887 C CA . SER A 1 121 ? 8.895 -1.015 -18.214 1.00 76.00 121 SER A CA 1
ATOM 888 C C . SER A 1 121 ? 9.966 -1.166 -17.141 1.00 76.00 121 SER A C 1
ATOM 890 O O . SER A 1 121 ? 9.781 -0.716 -16.012 1.00 76.00 121 SER A O 1
ATOM 892 N N . ASP A 1 122 ? 11.102 -1.748 -17.517 1.00 78.31 122 ASP A N 1
ATOM 893 C CA . ASP A 1 122 ? 12.268 -1.921 -16.648 1.00 78.31 122 ASP A CA 1
ATOM 894 C C . ASP A 1 122 ? 13.506 -1.218 -17.239 1.00 78.31 122 ASP A C 1
ATOM 896 O O . ASP A 1 122 ? 14.461 -1.873 -17.660 1.00 78.31 122 ASP A O 1
ATOM 900 N N . PRO A 1 123 ? 13.498 0.125 -17.360 1.00 76.88 123 PRO A N 1
ATOM 901 C CA . PRO A 1 123 ? 14.629 0.867 -17.923 1.00 76.88 123 PRO A CA 1
ATOM 902 C C . PRO A 1 123 ? 15.921 0.720 -17.112 1.00 76.88 123 PRO A C 1
ATOM 904 O O . PRO A 1 123 ? 16.994 0.963 -17.648 1.00 76.88 123 PRO A O 1
ATOM 907 N N . GLU A 1 124 ? 15.820 0.315 -15.845 1.00 77.75 124 GLU A N 1
ATOM 908 C CA . GLU A 1 124 ? 16.957 0.151 -14.934 1.00 77.75 124 GLU A CA 1
ATOM 909 C C . GLU A 1 124 ? 17.483 -1.297 -14.915 1.00 77.75 124 GLU A C 1
ATOM 911 O O . GLU A 1 124 ? 18.436 -1.603 -14.196 1.00 77.75 124 GLU A O 1
ATOM 916 N N . ASN A 1 125 ? 16.864 -2.199 -15.693 1.00 78.44 125 ASN A N 1
ATOM 917 C CA . ASN A 1 125 ? 17.158 -3.635 -15.732 1.00 78.44 125 ASN A CA 1
ATOM 918 C C . ASN A 1 125 ? 17.180 -4.282 -14.328 1.00 78.44 125 ASN A C 1
ATOM 920 O O . ASN A 1 125 ? 17.997 -5.155 -14.024 1.00 78.44 125 ASN A O 1
ATOM 924 N N . MET A 1 126 ? 16.302 -3.807 -13.449 1.00 81.00 126 MET A N 1
ATOM 925 C CA . MET A 1 126 ? 16.161 -4.236 -12.062 1.00 81.00 126 MET A CA 1
ATOM 926 C C . MET A 1 126 ? 15.353 -5.527 -11.952 1.00 81.00 126 MET A C 1
ATOM 928 O O . MET A 1 126 ? 15.600 -6.351 -11.074 1.00 81.00 126 MET A O 1
ATOM 932 N N . CYS A 1 127 ? 14.394 -5.735 -12.846 1.00 81.31 127 CYS A N 1
ATOM 933 C CA . CYS A 1 127 ? 13.512 -6.892 -12.828 1.00 81.31 127 CYS A CA 1
ATOM 934 C C . CYS A 1 127 ? 14.173 -8.152 -13.408 1.00 81.31 127 CYS A C 1
ATOM 936 O O . CYS A 1 127 ? 13.720 -9.258 -13.114 1.00 81.31 127 CYS A O 1
ATOM 938 N N . ALA A 1 128 ? 15.254 -8.005 -14.183 1.00 74.94 128 ALA A N 1
ATOM 939 C CA . ALA A 1 128 ? 15.957 -9.106 -14.846 1.00 74.94 128 ALA A CA 1
ATOM 940 C C . ALA A 1 128 ? 16.541 -10.150 -13.877 1.00 74.94 128 ALA A C 1
ATOM 942 O O . ALA A 1 128 ? 16.502 -11.344 -14.164 1.00 74.94 128 ALA A O 1
ATOM 943 N N . ASP A 1 129 ? 17.034 -9.715 -12.714 1.00 71.44 129 ASP A N 1
ATOM 944 C CA . ASP A 1 129 ? 17.636 -10.611 -11.718 1.00 71.44 129 ASP A CA 1
ATOM 945 C C . ASP A 1 129 ? 16.572 -11.344 -10.869 1.00 71.44 129 ASP A C 1
ATOM 947 O O . ASP A 1 129 ? 16.912 -12.179 -10.030 1.00 71.44 129 ASP A O 1
ATOM 951 N N . GLY A 1 130 ? 15.280 -11.023 -11.046 1.00 74.12 130 GLY A N 1
ATOM 952 C CA . GLY A 1 130 ? 14.169 -11.654 -10.327 1.00 74.12 130 GLY A CA 1
ATOM 953 C C . GLY A 1 130 ? 14.167 -11.401 -8.816 1.00 74.12 130 GLY A C 1
ATOM 954 O O . GLY A 1 130 ? 13.518 -12.122 -8.073 1.00 74.12 130 GLY A O 1
ATOM 955 N N . GLN A 1 131 ? 14.906 -10.407 -8.322 1.00 82.38 131 GLN A N 1
ATOM 956 C CA . GLN A 1 131 ? 15.049 -10.166 -6.879 1.00 82.38 131 GLN A CA 1
ATOM 957 C C . GLN A 1 131 ? 14.058 -9.144 -6.320 1.00 82.38 131 GLN A C 1
ATOM 959 O O . GLN A 1 131 ? 13.913 -9.043 -5.097 1.00 82.38 131 GLN A O 1
ATOM 964 N N . TYR A 1 132 ? 13.401 -8.382 -7.195 1.00 84.81 132 TYR A N 1
ATOM 965 C CA . TYR A 1 132 ? 12.588 -7.233 -6.820 1.00 84.81 132 TYR A CA 1
ATOM 966 C C . TYR A 1 132 ? 11.156 -7.374 -7.318 1.00 84.81 132 TYR A C 1
ATOM 968 O O . TYR A 1 132 ? 10.918 -7.832 -8.432 1.00 84.81 132 TYR A O 1
ATOM 976 N N . LEU A 1 133 ? 10.209 -6.952 -6.484 1.00 86.38 133 LEU A N 1
ATOM 977 C CA . LEU A 1 133 ? 8.787 -6.896 -6.825 1.00 86.38 133 LEU A CA 1
ATOM 978 C C . LEU A 1 133 ? 8.439 -5.596 -7.553 1.00 86.38 133 LEU A C 1
ATOM 980 O O . LEU A 1 133 ? 7.667 -5.597 -8.507 1.00 86.38 133 LEU A O 1
ATOM 984 N N . TRP A 1 134 ? 9.007 -4.482 -7.096 1.00 89.12 134 TRP A N 1
ATOM 985 C CA . TRP A 1 134 ? 8.894 -3.179 -7.741 1.00 89.12 134 TRP A CA 1
ATOM 986 C C . TRP A 1 134 ? 10.055 -2.275 -7.337 1.00 89.12 134 TRP A C 1
ATOM 988 O O . TRP A 1 134 ? 10.761 -2.543 -6.361 1.00 89.12 134 TRP A O 1
ATOM 998 N N . TYR A 1 135 ? 10.219 -1.170 -8.054 1.00 88.81 135 TYR A N 1
ATOM 999 C CA . TYR A 1 135 ? 11.147 -0.107 -7.687 1.00 88.81 135 TYR A CA 1
ATOM 1000 C C . TYR A 1 135 ? 10.641 1.270 -8.124 1.00 88.81 135 TYR A C 1
ATOM 1002 O O . TYR A 1 135 ? 9.704 1.391 -8.916 1.00 88.81 135 TYR A O 1
ATOM 1010 N N . TYR A 1 136 ? 11.256 2.317 -7.583 1.00 87.12 136 TYR A N 1
ATOM 1011 C CA . TYR A 1 136 ? 10.938 3.706 -7.889 1.00 87.12 136 TYR A CA 1
ATOM 1012 C C . TYR A 1 136 ? 12.018 4.341 -8.764 1.00 87.12 136 TYR A C 1
ATOM 1014 O O . TYR A 1 136 ? 13.198 4.195 -8.468 1.00 87.12 136 TYR A O 1
ATOM 1022 N N . SER A 1 137 ? 11.631 5.106 -9.782 1.00 83.81 137 SER A N 1
ATOM 1023 C CA . SER A 1 137 ? 12.545 6.000 -10.507 1.00 83.81 137 SER A CA 1
ATOM 1024 C C . SER A 1 137 ? 11.996 7.424 -10.548 1.00 83.81 137 SER A C 1
ATOM 1026 O O . SER A 1 137 ? 10.796 7.659 -10.356 1.00 83.81 137 SER A O 1
ATOM 1028 N N . ALA A 1 138 ? 12.873 8.401 -10.765 1.00 77.88 138 ALA A N 1
ATOM 1029 C CA . ALA A 1 138 ? 12.460 9.789 -10.883 1.00 77.88 138 ALA A CA 1
ATOM 1030 C C . ALA A 1 138 ? 11.543 9.993 -12.104 1.00 77.88 138 ALA A C 1
ATOM 1032 O O . ALA A 1 138 ? 11.826 9.536 -13.208 1.00 77.88 138 ALA A O 1
ATOM 1033 N N . ALA A 1 139 ? 10.450 10.736 -11.915 1.00 73.19 139 ALA A N 1
ATOM 1034 C CA . ALA A 1 139 ? 9.569 11.196 -12.990 1.00 73.19 139 ALA A CA 1
ATOM 1035 C C . ALA A 1 139 ? 9.460 12.728 -12.936 1.00 73.19 139 ALA A C 1
ATOM 1037 O O . ALA A 1 139 ? 8.383 13.305 -12.800 1.00 73.19 139 ALA A O 1
ATOM 1038 N N . GLY A 1 140 ? 10.614 13.396 -12.955 1.00 69.94 140 GLY A N 1
ATOM 1039 C CA . GLY A 1 140 ? 10.722 14.828 -12.680 1.00 69.94 140 GLY A CA 1
ATOM 1040 C C . GLY A 1 140 ? 10.550 15.181 -11.196 1.00 69.94 140 GLY A C 1
ATOM 1041 O O . GLY A 1 140 ? 10.533 14.323 -10.309 1.00 69.94 140 GLY A O 1
ATOM 1042 N N . ASP A 1 141 ? 10.422 16.477 -10.910 1.00 67.12 141 ASP A N 1
ATOM 1043 C CA . ASP A 1 141 ? 10.548 17.005 -9.544 1.00 67.12 141 ASP A CA 1
ATOM 1044 C C . ASP A 1 141 ? 9.423 16.556 -8.605 1.00 67.12 141 ASP A C 1
ATOM 1046 O O . ASP A 1 141 ? 9.661 16.326 -7.418 1.00 67.12 141 ASP A O 1
ATOM 1050 N N . LYS A 1 142 ? 8.208 16.353 -9.123 1.00 63.81 142 LYS A N 1
ATOM 1051 C CA . LYS A 1 142 ? 7.013 16.061 -8.309 1.00 63.81 142 LYS A CA 1
ATOM 1052 C C . LYS A 1 142 ? 6.498 14.631 -8.418 1.00 63.81 142 LYS A C 1
ATOM 1054 O O . LYS A 1 142 ? 5.765 14.205 -7.530 1.00 63.81 142 LYS A O 1
ATOM 1059 N N . ALA A 1 143 ? 6.942 13.874 -9.419 1.00 65.12 143 ALA A N 1
ATOM 1060 C CA . ALA A 1 143 ? 6.499 12.504 -9.613 1.00 65.12 143 ALA A CA 1
ATOM 1061 C C . ALA A 1 143 ? 7.616 11.476 -9.440 1.00 65.12 143 ALA A C 1
ATOM 1063 O O . ALA A 1 143 ? 8.813 11.774 -9.528 1.00 65.12 143 ALA A O 1
ATOM 1064 N N . ILE A 1 144 ? 7.183 10.254 -9.149 1.00 78.06 144 ILE A N 1
ATOM 1065 C CA . ILE A 1 144 ? 7.991 9.042 -9.138 1.00 78.06 144 ILE A CA 1
ATOM 1066 C C . ILE A 1 144 ? 7.272 8.006 -10.000 1.00 78.06 144 ILE A C 1
ATOM 1068 O O . ILE A 1 144 ? 6.067 7.784 -9.848 1.00 78.06 144 ILE A O 1
ATOM 1072 N N . ASN A 1 145 ? 8.019 7.365 -10.891 1.00 81.31 145 ASN A N 1
ATOM 1073 C CA . ASN A 1 145 ? 7.555 6.168 -11.567 1.00 81.31 145 ASN A CA 1
ATOM 1074 C C . ASN A 1 145 ? 7.694 4.986 -10.613 1.00 81.31 145 ASN A C 1
ATOM 1076 O O . ASN A 1 145 ? 8.724 4.809 -9.975 1.00 81.31 145 ASN A O 1
ATOM 1080 N N . THR A 1 146 ? 6.657 4.172 -10.543 1.00 86.25 146 THR A N 1
ATOM 1081 C CA . THR A 1 146 ? 6.630 2.888 -9.859 1.00 86.25 146 THR A CA 1
ATOM 1082 C C . THR A 1 146 ? 6.696 1.811 -10.927 1.00 86.25 146 THR A C 1
ATOM 1084 O O . THR A 1 146 ? 5.742 1.619 -11.677 1.00 86.25 146 THR A O 1
ATOM 1087 N N . HIS A 1 147 ? 7.825 1.128 -11.008 1.00 85.38 147 HIS A N 1
ATOM 1088 C CA . HIS A 1 147 ? 8.056 0.052 -11.957 1.00 85.38 147 HIS A CA 1
ATOM 1089 C C . HIS A 1 147 ? 7.699 -1.272 -11.296 1.00 85.38 147 HIS A C 1
ATOM 1091 O O . HIS A 1 147 ? 8.329 -1.632 -10.305 1.00 85.38 147 HIS A O 1
ATOM 1097 N N . ILE A 1 148 ? 6.684 -1.973 -11.800 1.00 86.19 148 ILE A N 1
ATOM 1098 C CA . ILE A 1 148 ? 6.275 -3.281 -11.275 1.00 86.19 148 ILE A CA 1
ATOM 1099 C C . ILE A 1 148 ? 7.000 -4.370 -12.063 1.00 86.19 148 ILE A C 1
ATOM 1101 O O . ILE A 1 148 ? 6.879 -4.440 -13.286 1.00 86.19 148 ILE A O 1
ATOM 1105 N N . CYS A 1 149 ? 7.748 -5.224 -11.368 1.00 85.50 149 CYS A N 1
ATOM 1106 C CA . CYS A 1 149 ? 8.486 -6.309 -12.001 1.00 85.50 149 CYS A CA 1
ATOM 1107 C C . CYS A 1 149 ? 7.574 -7.507 -12.302 1.00 85.50 149 CYS A C 1
ATOM 1109 O O . CYS A 1 149 ? 6.731 -7.839 -11.467 1.00 85.50 149 CYS A O 1
ATOM 1111 N N . PRO A 1 150 ? 7.775 -8.228 -13.426 1.00 84.25 150 PRO A N 1
ATOM 1112 C CA . PRO A 1 150 ? 6.938 -9.374 -13.795 1.00 84.25 150 PRO A CA 1
ATOM 1113 C C . PRO A 1 150 ? 6.826 -10.444 -12.704 1.00 84.25 150 PRO A C 1
ATOM 1115 O O . PRO A 1 150 ? 5.753 -10.999 -12.483 1.00 84.25 150 PRO A O 1
ATOM 1118 N N . ILE A 1 151 ? 7.909 -10.679 -11.955 1.00 84.06 151 ILE A N 1
ATOM 1119 C CA . ILE A 1 151 ? 7.922 -11.661 -10.866 1.00 84.06 151 ILE A CA 1
ATOM 1120 C C . ILE A 1 151 ? 6.863 -11.370 -9.790 1.00 84.06 151 ILE A C 1
ATOM 1122 O O . ILE A 1 151 ? 6.355 -12.301 -9.170 1.00 84.06 151 ILE A O 1
ATOM 1126 N N . ALA A 1 152 ? 6.460 -10.108 -9.607 1.00 84.25 152 ALA A N 1
ATOM 1127 C CA . ALA A 1 152 ? 5.420 -9.740 -8.656 1.00 84.25 152 ALA A CA 1
ATOM 1128 C C . ALA A 1 152 ? 4.065 -10.394 -8.968 1.00 84.25 152 ALA A C 1
ATOM 1130 O O . ALA A 1 152 ? 3.329 -10.722 -8.041 1.00 84.25 152 ALA A O 1
ATOM 1131 N N . PHE A 1 153 ? 3.754 -10.638 -10.243 1.00 82.56 153 PHE A N 1
ATOM 1132 C CA . PHE A 1 153 ? 2.519 -11.315 -10.652 1.00 82.56 153 PHE A CA 1
ATOM 1133 C C . PHE A 1 153 ? 2.578 -12.833 -10.452 1.00 82.56 153 PHE A C 1
ATOM 1135 O O . PHE A 1 153 ? 1.535 -13.466 -10.320 1.00 82.56 153 PHE A O 1
ATOM 1142 N N . SER A 1 154 ? 3.782 -13.407 -10.382 1.00 81.81 154 SER A N 1
ATOM 1143 C CA . SER A 1 154 ? 3.989 -14.837 -10.132 1.00 81.81 154 SER A CA 1
ATOM 1144 C C . SER A 1 154 ? 4.019 -15.182 -8.643 1.00 81.81 154 SER A C 1
ATOM 1146 O O . SER A 1 154 ? 3.646 -16.292 -8.274 1.00 81.81 154 SER A O 1
ATOM 1148 N N . VAL A 1 155 ? 4.500 -14.266 -7.791 1.00 80.50 155 VAL A N 1
ATOM 1149 C CA . VAL A 1 155 ? 4.677 -14.522 -6.345 1.00 80.50 155 VAL A CA 1
ATOM 1150 C C . VAL A 1 155 ? 3.476 -14.128 -5.490 1.00 80.50 155 VAL A C 1
ATOM 1152 O O . VAL A 1 155 ? 3.378 -14.514 -4.324 1.00 80.50 155 VAL A O 1
ATOM 1155 N N . LEU A 1 156 ? 2.626 -13.260 -6.029 1.00 81.44 156 LEU A N 1
ATOM 1156 C CA . LEU A 1 156 ? 1.451 -12.753 -5.344 1.00 81.44 156 LEU A CA 1
ATOM 1157 C C . LEU A 1 156 ? 0.222 -13.395 -5.951 1.00 81.44 156 LEU A C 1
ATOM 1159 O O . LEU A 1 156 ? 0.134 -13.537 -7.173 1.00 81.44 156 LEU A O 1
ATOM 1163 N N . ASP A 1 157 ? -0.740 -13.726 -5.096 1.00 77.69 157 ASP A N 1
ATOM 1164 C CA . ASP A 1 157 ? -1.994 -14.278 -5.575 1.00 77.69 157 ASP A CA 1
ATOM 1165 C C . ASP A 1 157 ? -2.685 -13.254 -6.490 1.00 77.69 157 ASP A C 1
ATOM 1167 O O . ASP A 1 157 ? -2.659 -12.032 -6.272 1.00 77.69 157 ASP A O 1
ATOM 1171 N N . PHE A 1 158 ? -3.225 -13.780 -7.586 1.00 73.81 158 PHE A N 1
ATOM 1172 C CA . PHE A 1 158 ? -4.100 -13.034 -8.466 1.00 73.81 158 PHE A CA 1
ATOM 1173 C C . PHE A 1 158 ? -5.503 -13.049 -7.863 1.00 73.81 158 PHE A C 1
ATOM 1175 O O . PHE A 1 158 ? -6.115 -14.106 -7.693 1.00 73.81 158 PHE A O 1
ATOM 1182 N N . ASP A 1 159 ? -6.024 -11.867 -7.562 1.00 69.50 159 ASP A N 1
ATOM 1183 C CA . ASP A 1 159 ? -7.232 -11.723 -6.762 1.00 69.50 159 ASP A CA 1
ATOM 1184 C C . ASP A 1 159 ? -8.341 -11.070 -7.567 1.00 69.50 159 ASP A C 1
ATOM 1186 O O . ASP A 1 159 ? -8.186 -9.940 -8.020 1.00 69.50 159 ASP A O 1
ATOM 1190 N N . TYR A 1 160 ? -9.501 -11.716 -7.668 1.00 65.31 160 TYR A N 1
ATOM 1191 C CA . TYR A 1 160 ? -10.698 -11.068 -8.204 1.00 65.31 160 TYR A CA 1
ATOM 1192 C C . TYR A 1 160 ? -11.501 -10.380 -7.095 1.00 65.31 160 TYR A C 1
ATOM 1194 O O . TYR A 1 160 ? -11.678 -10.958 -6.017 1.00 65.31 160 TYR A O 1
ATOM 1202 N N . PRO A 1 161 ? -12.062 -9.181 -7.346 1.00 62.31 161 PRO A N 1
ATOM 1203 C CA . PRO A 1 161 ? -13.058 -8.602 -6.456 1.00 62.31 161 PRO A CA 1
ATOM 1204 C C . PRO A 1 161 ? -14.226 -9.580 -6.273 1.00 62.31 161 PRO A C 1
ATOM 1206 O O . PRO A 1 161 ? -14.897 -9.910 -7.246 1.00 62.31 161 PRO A O 1
ATOM 1209 N N . GLY A 1 162 ? -14.467 -10.029 -5.039 1.00 58.50 162 GLY A N 1
ATOM 1210 C CA . GLY A 1 162 ? -15.541 -10.984 -4.735 1.00 58.50 162 GLY A CA 1
ATOM 1211 C C . GLY A 1 162 ? -15.119 -12.454 -4.716 1.00 58.50 162 GLY A C 1
ATOM 1212 O O . GLY A 1 162 ? -15.973 -13.323 -4.705 1.00 58.50 162 GLY A O 1
ATOM 1213 N N . MET A 1 163 ? -13.822 -12.773 -4.706 1.00 62.56 163 MET A N 1
ATOM 1214 C CA . MET A 1 163 ? -13.371 -14.119 -4.338 1.00 62.56 163 MET A CA 1
ATOM 1215 C C . MET A 1 163 ? -12.681 -14.095 -2.976 1.00 62.56 163 MET A C 1
ATOM 1217 O O . MET A 1 163 ? -11.789 -13.281 -2.731 1.00 62.56 163 MET A O 1
ATOM 1221 N N . CYS A 1 164 ? -13.083 -15.012 -2.096 1.00 65.00 164 CYS A N 1
ATOM 1222 C CA . CYS A 1 164 ? -12.370 -15.273 -0.854 1.00 65.00 164 CYS A CA 1
ATOM 1223 C C . CYS A 1 164 ? -11.132 -16.130 -1.149 1.00 65.00 164 CYS A C 1
ATOM 1225 O O . CYS A 1 164 ? -11.252 -17.300 -1.511 1.00 65.00 164 CYS A O 1
ATOM 1227 N N . ILE A 1 165 ? -9.942 -15.549 -0.998 1.00 61.41 165 ILE A N 1
ATOM 1228 C CA . ILE A 1 165 ? -8.681 -16.290 -1.047 1.00 61.41 165 ILE A CA 1
ATOM 1229 C C . ILE A 1 165 ? -8.229 -16.514 0.396 1.00 61.41 165 ILE A C 1
ATOM 1231 O O . ILE A 1 165 ? -7.726 -15.606 1.046 1.00 61.41 165 ILE A O 1
ATOM 1235 N N . GLU A 1 166 ? -8.423 -17.732 0.909 1.00 60.25 166 GLU A N 1
ATOM 1236 C CA . GLU A 1 166 ? -8.003 -18.124 2.269 1.00 60.25 166 GLU A CA 1
ATOM 1237 C C . GLU A 1 166 ? -6.496 -18.428 2.373 1.00 60.25 166 GLU A C 1
ATOM 1239 O O . GLU A 1 166 ? -5.994 -18.819 3.430 1.00 60.25 166 GLU A O 1
ATOM 1244 N N . ARG A 1 167 ? -5.748 -18.291 1.272 1.00 63.34 167 ARG A N 1
ATOM 1245 C CA . ARG A 1 167 ? -4.299 -18.497 1.271 1.00 63.34 167 ARG A CA 1
ATOM 1246 C C . ARG A 1 167 ? -3.617 -17.349 2.007 1.00 63.34 167 ARG A C 1
ATOM 1248 O O . ARG A 1 167 ? -3.907 -16.184 1.773 1.00 63.34 167 ARG A O 1
ATOM 1255 N N . TYR A 1 168 ? -2.646 -17.680 2.855 1.00 67.12 168 TYR A N 1
ATOM 1256 C CA . TYR A 1 168 ? -1.837 -16.705 3.600 1.00 67.12 168 TYR A CA 1
ATOM 1257 C C . TYR A 1 168 ? -0.717 -16.081 2.751 1.00 67.12 168 TYR A C 1
ATOM 1259 O O . TYR A 1 168 ? 0.421 -15.933 3.207 1.00 67.12 168 TYR A O 1
ATOM 1267 N N . ILE A 1 169 ? -1.038 -15.747 1.502 1.00 72.50 169 ILE A N 1
ATOM 1268 C CA . ILE A 1 169 ? -0.141 -15.133 0.526 1.00 72.50 169 ILE A CA 1
ATOM 1269 C C . ILE A 1 169 ? -0.692 -13.747 0.209 1.00 72.50 169 ILE A C 1
ATOM 1271 O O . ILE A 1 169 ? -1.897 -13.558 0.063 1.00 72.50 169 ILE A O 1
ATOM 1275 N N . TYR A 1 170 ? 0.190 -12.753 0.116 1.00 76.38 170 TYR A N 1
ATOM 1276 C CA . TYR A 1 170 ? -0.237 -11.424 -0.299 1.00 76.38 170 TYR A CA 1
ATOM 1277 C C . TYR A 1 170 ? -0.766 -11.434 -1.732 1.00 76.38 170 TYR A C 1
ATOM 1279 O O . TYR A 1 170 ? -0.220 -12.056 -2.635 1.00 76.38 170 TYR A O 1
ATOM 1287 N N . SER A 1 171 ? -1.807 -10.647 -1.932 1.00 83.44 171 SER A N 1
ATOM 1288 C CA . SER A 1 171 ? -2.436 -10.414 -3.228 1.00 83.44 171 SER A CA 1
ATOM 1289 C C . SER A 1 171 ? -1.780 -9.301 -4.024 1.00 83.44 171 SER A C 1
ATOM 1291 O O . SER A 1 171 ? -1.277 -8.339 -3.432 1.00 83.44 171 SER A O 1
ATOM 1293 N N . GLN A 1 172 ? -1.990 -9.291 -5.333 1.00 84.88 172 GLN A N 1
ATOM 1294 C CA . GLN A 1 172 ? -1.537 -8.199 -6.198 1.00 84.88 172 GLN A CA 1
ATOM 1295 C C . GLN A 1 172 ? -2.154 -6.814 -5.867 1.00 84.88 172 GLN A C 1
ATOM 1297 O O . GLN A 1 172 ? -1.495 -5.790 -6.043 1.00 84.88 172 GLN A O 1
ATOM 1302 N N . HIS A 1 173 ? -3.367 -6.716 -5.297 1.00 86.19 173 HIS A N 1
ATOM 1303 C CA . HIS A 1 173 ? -3.896 -5.412 -4.828 1.00 86.19 173 HIS A CA 1
ATOM 1304 C C . HIS A 1 173 ? -3.182 -4.872 -3.591 1.00 86.19 173 HIS A C 1
ATOM 1306 O O . HIS A 1 173 ? -2.993 -3.664 -3.461 1.00 86.19 173 HIS A O 1
ATOM 1312 N N . ALA A 1 174 ? -2.774 -5.761 -2.687 1.00 85.31 174 ALA A N 1
ATOM 1313 C CA . ALA A 1 174 ? -1.979 -5.406 -1.513 1.00 85.31 174 ALA A CA 1
ATOM 1314 C C . ALA A 1 174 ? -0.618 -4.826 -1.940 1.00 85.31 174 ALA A C 1
ATOM 1316 O O . ALA A 1 174 ? -0.171 -3.814 -1.402 1.00 85.31 174 ALA A O 1
ATOM 1317 N N . LEU A 1 175 ? -0.022 -5.382 -3.000 1.00 86.19 175 LEU A N 1
ATOM 1318 C CA . LEU A 1 175 ? 1.158 -4.813 -3.650 1.00 86.19 175 LEU A CA 1
ATOM 1319 C C . LEU A 1 175 ? 0.940 -3.370 -4.121 1.00 86.19 175 LEU A C 1
ATOM 1321 O O . LEU A 1 175 ? 1.791 -2.520 -3.866 1.00 86.19 175 LEU A O 1
ATOM 1325 N N . LEU A 1 176 ? -0.189 -3.053 -4.764 1.00 86.56 176 LEU A N 1
ATOM 1326 C CA . LEU A 1 176 ? -0.466 -1.667 -5.164 1.00 86.56 176 LEU A CA 1
ATOM 1327 C C . LEU A 1 176 ? -0.548 -0.726 -3.960 1.00 86.56 176 LEU A C 1
ATOM 1329 O O . LEU A 1 176 ? -0.069 0.406 -4.034 1.00 86.56 176 LEU A O 1
ATOM 1333 N N . VAL A 1 177 ? -1.121 -1.184 -2.845 1.00 88.81 177 VAL A N 1
ATOM 1334 C CA . VAL A 1 177 ? -1.168 -0.408 -1.597 1.00 88.81 177 VAL A CA 1
ATOM 1335 C C . VAL A 1 177 ? 0.229 -0.182 -1.029 1.00 88.81 177 VAL A C 1
ATOM 1337 O O . VAL A 1 177 ? 0.543 0.949 -0.651 1.00 88.81 177 VAL A O 1
ATOM 1340 N N . TRP A 1 178 ? 1.089 -1.204 -1.037 1.00 88.75 178 TRP A N 1
ATOM 1341 C CA . TRP A 1 178 ? 2.498 -1.050 -0.672 1.00 88.75 178 TRP A CA 1
ATOM 1342 C C . TRP A 1 178 ? 3.207 -0.019 -1.536 1.00 88.75 178 TRP A C 1
ATOM 1344 O O . TRP A 1 178 ? 3.805 0.918 -1.008 1.00 88.75 178 TRP A O 1
ATOM 1354 N N . ALA A 1 179 ? 3.101 -0.155 -2.854 1.00 86.50 179 ALA A N 1
ATOM 1355 C CA . ALA A 1 179 ? 3.766 0.734 -3.788 1.00 86.50 179 ALA A CA 1
ATOM 1356 C C . ALA A 1 179 ? 3.237 2.183 -3.699 1.00 86.50 179 ALA A C 1
ATOM 1358 O O . ALA A 1 179 ? 3.994 3.141 -3.833 1.00 86.50 179 ALA A O 1
ATOM 1359 N N . MET A 1 180 ? 1.944 2.379 -3.412 1.00 87.19 180 MET A N 1
ATOM 1360 C CA . MET A 1 180 ? 1.377 3.713 -3.165 1.00 87.19 180 MET A CA 1
ATOM 1361 C C . MET A 1 180 ? 1.868 4.342 -1.872 1.00 87.19 180 MET A C 1
ATOM 1363 O O . MET A 1 180 ? 2.232 5.519 -1.861 1.00 87.19 180 MET A O 1
ATOM 1367 N N . GLY A 1 181 ? 1.778 3.595 -0.770 1.00 87.81 181 GLY A N 1
ATOM 1368 C CA . GLY A 1 181 ? 2.084 4.114 0.557 1.00 87.81 181 GLY A CA 1
ATOM 1369 C C . GLY A 1 181 ? 3.572 4.363 0.735 1.00 87.81 181 GLY A C 1
ATOM 1370 O O . GLY A 1 181 ? 3.955 5.404 1.255 1.00 87.81 181 GLY A O 1
ATOM 1371 N N . GLY A 1 182 ? 4.388 3.448 0.219 1.00 84.25 182 GLY A N 1
ATOM 1372 C CA . GLY A 1 182 ? 5.839 3.499 0.279 1.00 84.25 182 GLY A CA 1
ATOM 1373 C C . GLY A 1 182 ? 6.492 4.522 -0.643 1.00 84.25 182 GLY A C 1
ATOM 1374 O O . GLY A 1 182 ? 7.694 4.744 -0.546 1.00 84.25 182 GLY A O 1
ATOM 1375 N N . ASN A 1 183 ? 5.740 5.123 -1.566 1.00 82.69 183 ASN A N 1
ATOM 1376 C CA . ASN A 1 183 ? 6.286 6.135 -2.455 1.00 82.69 183 ASN A CA 1
ATOM 1377 C C . ASN A 1 183 ? 6.605 7.412 -1.644 1.00 82.69 183 ASN A C 1
ATOM 1379 O O . ASN A 1 183 ? 5.695 8.002 -1.048 1.00 82.69 183 ASN A O 1
ATOM 1383 N N . PRO A 1 184 ? 7.861 7.899 -1.640 1.00 78.06 184 PRO A N 1
ATOM 1384 C CA . PRO A 1 184 ? 8.263 9.028 -0.798 1.00 78.06 184 PRO A CA 1
ATOM 1385 C C . PRO A 1 184 ? 7.643 10.364 -1.240 1.00 78.06 184 PRO A C 1
ATOM 1387 O O . PRO A 1 184 ? 7.487 11.275 -0.429 1.00 78.06 184 PRO A O 1
ATOM 1390 N N . LYS A 1 185 ? 7.211 10.483 -2.504 1.00 79.62 185 LYS A N 1
ATOM 1391 C CA . LYS A 1 185 ? 6.457 11.639 -3.027 1.00 79.62 185 LYS A CA 1
ATOM 1392 C C . LYS A 1 185 ? 4.940 11.450 -2.945 1.00 79.62 185 LYS A C 1
ATOM 1394 O O . LYS A 1 185 ? 4.175 12.307 -3.391 1.00 79.62 185 LYS A O 1
ATOM 1399 N N . SER A 1 186 ? 4.473 10.364 -2.325 1.00 79.06 186 SER A N 1
ATOM 1400 C CA . SER A 1 186 ? 3.048 10.136 -2.107 1.00 79.06 186 SER A CA 1
ATOM 1401 C C . SER A 1 186 ? 2.442 11.188 -1.172 1.00 79.06 186 SER A C 1
ATOM 1403 O O . SER A 1 186 ? 1.249 11.454 -1.255 1.00 79.06 186 SER A O 1
ATOM 1405 N N . GLY A 1 187 ? 3.192 11.788 -0.245 1.00 82.88 187 GLY A N 1
ATOM 1406 C CA . GLY A 1 187 ? 2.602 12.672 0.770 1.00 82.88 187 GLY A CA 1
ATOM 1407 C C . GLY A 1 187 ? 1.562 11.972 1.664 1.00 82.88 187 GLY A C 1
ATOM 1408 O O . GLY A 1 187 ? 0.696 12.633 2.239 1.00 82.88 187 GLY A O 1
ATOM 1409 N N . LEU A 1 188 ? 1.603 10.634 1.745 1.00 87.75 188 LEU A N 1
ATOM 1410 C CA . LEU A 1 188 ? 0.812 9.850 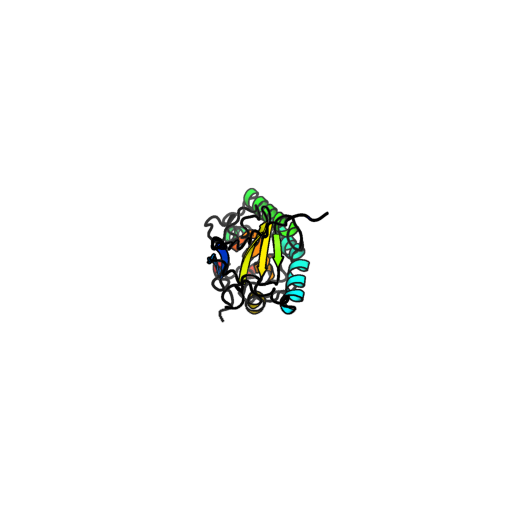2.699 1.00 87.75 188 LEU A CA 1
ATOM 1411 C C . LEU A 1 188 ? 1.495 9.772 4.068 1.00 87.75 188 LEU A C 1
ATOM 1413 O O . LEU A 1 188 ? 0.814 9.522 5.056 1.00 87.75 188 LEU A O 1
ATOM 1417 N N . GLY A 1 189 ? 2.808 10.031 4.124 1.00 88.25 189 GLY A N 1
ATOM 1418 C CA . GLY A 1 189 ? 3.593 9.961 5.357 1.00 88.25 189 GLY A CA 1
ATOM 1419 C C . GLY A 1 189 ? 3.732 8.538 5.898 1.00 88.25 189 GLY A C 1
ATOM 1420 O O . GLY A 1 189 ? 3.864 8.373 7.108 1.00 88.25 189 GLY A O 1
ATOM 1421 N N . LEU A 1 190 ? 3.643 7.537 5.016 1.00 91.12 190 LEU A N 1
ATOM 1422 C CA . LEU A 1 190 ? 3.814 6.133 5.361 1.00 91.12 190 LEU A CA 1
ATOM 1423 C C . LEU A 1 190 ? 5.235 5.667 5.046 1.00 91.12 190 LEU A C 1
ATOM 1425 O O . LEU A 1 190 ? 5.873 6.174 4.126 1.00 91.12 190 LEU A O 1
ATOM 1429 N N . ASP A 1 191 ? 5.688 4.680 5.805 1.00 88.25 191 ASP A N 1
ATOM 1430 C CA . ASP A 1 191 ? 7.004 4.057 5.701 1.00 88.25 191 ASP A CA 1
ATOM 1431 C C . ASP A 1 191 ? 6.882 2.550 6.010 1.00 88.25 191 ASP A C 1
ATOM 1433 O O . ASP A 1 191 ? 5.942 2.123 6.677 1.00 88.25 191 ASP A O 1
ATOM 1437 N N . PHE A 1 192 ? 7.782 1.717 5.493 1.00 82.44 192 PHE A N 1
ATOM 1438 C CA . PHE A 1 192 ? 7.775 0.262 5.701 1.00 82.44 192 PHE A CA 1
ATOM 1439 C C . PHE A 1 192 ? 8.282 -0.141 7.081 1.00 82.44 192 PHE A C 1
ATOM 1441 O O . PHE A 1 192 ? 7.803 -1.124 7.646 1.00 82.44 192 PHE A O 1
ATOM 1448 N N . GLU A 1 193 ? 9.214 0.627 7.638 1.00 82.50 193 GLU A N 1
ATOM 1449 C CA . GLU A 1 193 ? 9.897 0.283 8.889 1.00 82.50 193 GLU A CA 1
ATOM 1450 C C . GLU A 1 193 ? 9.368 1.079 10.091 1.00 82.50 193 GLU A C 1
ATOM 1452 O O . GLU A 1 193 ? 9.952 1.048 11.171 1.00 82.50 193 GLU A O 1
ATOM 1457 N N . ASN A 1 194 ? 8.241 1.785 9.937 1.00 88.50 194 ASN A N 1
ATOM 1458 C CA . ASN A 1 194 ? 7.686 2.570 11.032 1.00 88.50 194 ASN A CA 1
ATOM 1459 C C . ASN A 1 194 ? 7.081 1.671 12.120 1.00 88.50 194 ASN A C 1
ATOM 1461 O O . ASN A 1 194 ? 6.197 0.862 11.840 1.00 88.50 194 ASN A O 1
ATOM 1465 N N . GLU A 1 195 ? 7.512 1.847 13.369 1.00 89.75 195 GLU A N 1
ATOM 1466 C CA . GLU A 1 195 ? 6.936 1.137 14.518 1.00 89.75 195 GLU A CA 1
ATOM 1467 C C . GLU A 1 195 ? 5.507 1.607 14.842 1.00 89.75 195 GLU A C 1
ATOM 1469 O O . GLU A 1 195 ? 4.708 0.848 15.393 1.00 89.75 195 GLU A O 1
ATOM 1474 N N . ASP A 1 196 ? 5.156 2.846 14.478 1.00 92.50 196 ASP A N 1
ATOM 1475 C CA . ASP A 1 196 ? 3.785 3.345 14.562 1.00 92.50 196 ASP A CA 1
ATOM 1476 C C . ASP A 1 196 ? 2.946 2.716 13.443 1.00 92.50 196 ASP A C 1
ATOM 1478 O O . ASP A 1 196 ? 3.083 3.056 12.264 1.00 92.50 196 ASP A O 1
ATOM 1482 N N . LEU A 1 197 ? 2.038 1.811 13.819 1.00 92.50 197 LEU A N 1
ATOM 1483 C CA . LEU A 1 197 ? 1.177 1.073 12.890 1.00 92.50 197 LEU A CA 1
ATOM 1484 C C . LEU A 1 197 ? 0.305 1.992 12.020 1.00 92.50 197 LEU A C 1
ATOM 1486 O O . LEU A 1 197 ? -0.063 1.592 10.917 1.00 92.50 197 LEU A O 1
ATOM 1490 N N . LEU A 1 198 ? 0.018 3.227 12.459 1.00 94.12 198 LEU A N 1
ATOM 1491 C CA . LEU A 1 198 ? -0.685 4.231 11.650 1.00 94.12 198 LEU A CA 1
ATOM 1492 C C . LEU A 1 198 ? 0.174 4.848 10.549 1.00 94.12 198 LEU A C 1
ATOM 1494 O O . LEU A 1 198 ? -0.374 5.393 9.588 1.00 94.12 198 LEU A O 1
ATOM 1498 N N . LYS A 1 199 ? 1.496 4.778 10.692 1.00 94.44 199 LYS A N 1
ATOM 1499 C CA . LYS A 1 199 ? 2.487 5.250 9.722 1.00 94.44 199 LYS A CA 1
ATOM 1500 C C . LYS A 1 199 ? 3.153 4.100 8.973 1.00 94.44 199 LYS A C 1
ATOM 1502 O O . LYS A 1 199 ? 3.953 4.352 8.078 1.00 94.44 199 LYS A O 1
ATOM 1507 N N . ASN A 1 200 ? 2.821 2.855 9.304 1.00 91.62 200 ASN A N 1
ATOM 1508 C CA . ASN A 1 200 ? 3.388 1.692 8.648 1.00 91.62 200 ASN A CA 1
ATOM 1509 C C . ASN A 1 200 ? 2.568 1.293 7.411 1.00 91.62 200 ASN A C 1
ATOM 1511 O O . ASN A 1 200 ? 1.386 0.962 7.516 1.00 91.62 200 ASN A O 1
ATOM 1515 N N . VAL A 1 201 ? 3.185 1.286 6.227 1.00 91.19 201 VAL A N 1
ATOM 1516 C CA . VAL A 1 201 ? 2.496 0.910 4.980 1.00 91.19 201 VAL A CA 1
ATOM 1517 C C . VAL A 1 201 ? 2.065 -0.561 4.946 1.00 91.19 201 VAL A C 1
ATOM 1519 O O . VAL A 1 201 ? 1.030 -0.871 4.346 1.00 91.19 201 VAL A O 1
ATOM 1522 N N . PHE A 1 202 ? 2.791 -1.467 5.615 1.00 88.12 202 PHE A N 1
ATOM 1523 C CA . PHE A 1 202 ? 2.378 -2.866 5.729 1.00 88.12 202 PHE A CA 1
ATOM 1524 C C . PHE A 1 202 ? 1.012 -2.985 6.390 1.00 88.12 202 PHE A C 1
ATOM 1526 O O . PHE A 1 202 ? 0.185 -3.753 5.908 1.00 88.12 202 PHE A O 1
ATOM 1533 N N . THR A 1 203 ? 0.724 -2.170 7.405 1.00 91.31 203 THR A N 1
ATOM 1534 C CA . THR A 1 203 ? -0.569 -2.193 8.092 1.00 91.31 203 THR A CA 1
ATOM 1535 C C . THR A 1 203 ? -1.733 -1.924 7.138 1.00 91.31 203 THR A C 1
ATOM 1537 O O . THR A 1 203 ? -2.705 -2.678 7.116 1.00 91.31 203 THR A O 1
ATOM 1540 N N . TYR A 1 204 ? -1.632 -0.889 6.296 1.00 93.19 204 TYR A N 1
ATOM 1541 C CA . TYR A 1 204 ? -2.685 -0.540 5.330 1.00 93.19 204 TYR A CA 1
ATOM 1542 C C . TYR A 1 204 ? -2.837 -1.584 4.227 1.00 93.19 204 TYR A C 1
ATOM 1544 O O . TYR A 1 204 ? -3.953 -1.859 3.781 1.00 93.19 204 TYR A O 1
ATOM 1552 N N . SER A 1 205 ? -1.723 -2.163 3.785 1.00 89.69 205 SER A N 1
ATOM 1553 C CA . SER A 1 205 ? -1.723 -3.216 2.777 1.00 89.69 205 SER A CA 1
ATOM 1554 C C . SER A 1 205 ? -2.374 -4.494 3.296 1.00 89.69 205 SER A C 1
ATOM 1556 O O . SER A 1 205 ? -3.301 -4.995 2.662 1.00 89.69 205 SER A O 1
ATOM 1558 N N . SER A 1 206 ? -1.998 -4.957 4.491 1.00 85.94 206 SER A N 1
ATOM 1559 C CA . SER A 1 206 ? -2.625 -6.115 5.136 1.00 85.94 206 SER A CA 1
ATOM 1560 C C . SER A 1 206 ? -4.101 -5.857 5.436 1.00 85.94 206 SER A C 1
ATOM 1562 O O . SER A 1 206 ? -4.940 -6.709 5.155 1.00 85.94 206 SER A O 1
ATOM 1564 N N . TRP A 1 207 ? -4.453 -4.659 5.917 1.00 89.19 207 TRP A N 1
ATOM 1565 C CA . TRP A 1 207 ? -5.852 -4.270 6.105 1.00 89.19 207 TRP A CA 1
ATOM 1566 C C . TRP A 1 207 ? -6.643 -4.360 4.796 1.00 89.19 207 TRP A C 1
ATOM 1568 O O . TRP A 1 207 ? -7.715 -4.957 4.743 1.00 89.19 207 TRP A O 1
ATOM 1578 N N . THR A 1 208 ? -6.096 -3.824 3.707 1.00 88.44 208 THR A N 1
ATOM 1579 C CA . THR A 1 208 ? -6.742 -3.879 2.390 1.00 88.44 208 THR A CA 1
ATOM 1580 C C . THR A 1 208 ? -6.812 -5.306 1.846 1.00 88.44 208 THR A C 1
ATOM 1582 O O . THR A 1 208 ? -7.804 -5.672 1.221 1.00 88.44 208 THR A O 1
ATOM 1585 N N . HIS A 1 209 ? -5.799 -6.132 2.107 1.00 85.00 209 HIS A N 1
ATOM 1586 C CA . HIS A 1 209 ? -5.773 -7.531 1.700 1.00 85.00 209 HIS A CA 1
ATOM 1587 C C . HIS A 1 209 ? -6.937 -8.322 2.310 1.00 85.00 209 HIS A C 1
ATOM 1589 O O . HIS A 1 209 ? -7.641 -9.001 1.563 1.00 85.00 209 HIS A O 1
ATOM 1595 N N . PHE A 1 210 ? -7.158 -8.187 3.623 1.00 80.38 210 PHE A N 1
ATOM 1596 C CA . PHE A 1 210 ? -8.174 -8.945 4.359 1.00 80.38 210 PHE A CA 1
ATOM 1597 C C . PHE A 1 210 ? -9.574 -8.326 4.285 1.00 80.38 210 PHE A C 1
ATOM 1599 O O . PHE A 1 210 ? -10.558 -9.033 4.087 1.00 80.38 210 PHE A O 1
ATOM 1606 N N . PHE A 1 211 ? -9.677 -7.002 4.400 1.00 82.62 211 PHE A N 1
ATOM 1607 C CA . PHE A 1 211 ? -10.960 -6.300 4.517 1.00 82.62 211 PHE A CA 1
ATOM 1608 C C . PHE A 1 211 ? -11.383 -5.615 3.215 1.00 82.62 211 PHE A C 1
ATOM 1610 O O . PHE A 1 211 ? -12.560 -5.368 2.979 1.00 82.62 211 PHE A O 1
ATOM 1617 N N . GLY A 1 212 ? -10.459 -5.347 2.294 1.00 77.75 212 GLY A N 1
ATOM 1618 C CA . GLY A 1 212 ? -10.809 -4.759 0.998 1.00 77.75 212 GLY A CA 1
ATOM 1619 C C . GLY A 1 212 ? -11.544 -5.711 0.053 1.00 77.75 212 GLY A C 1
ATOM 1620 O O . GLY A 1 212 ? -12.164 -5.264 -0.909 1.00 77.75 212 GLY A O 1
ATOM 1621 N N . LYS A 1 213 ? -11.508 -7.022 0.307 1.00 72.25 213 LYS A N 1
ATOM 1622 C CA . LYS A 1 213 ? -11.991 -8.040 -0.642 1.00 72.25 213 LYS A CA 1
ATOM 1623 C C . LYS A 1 213 ? -13.216 -8.811 -0.191 1.00 72.25 213 LYS A C 1
ATOM 1625 O O . LYS A 1 213 ? -13.740 -9.596 -0.969 1.00 72.25 213 LYS A O 1
ATOM 1630 N N . GLN A 1 214 ? -13.671 -8.570 1.031 1.00 63.62 214 GLN A N 1
ATOM 1631 C CA . GLN A 1 214 ? -14.491 -9.506 1.781 1.00 63.62 214 GLN A CA 1
ATOM 1632 C C . GLN A 1 214 ? -15.699 -10.091 1.029 1.00 63.62 214 GLN A C 1
ATOM 1634 O O . GLN A 1 214 ? -16.641 -9.373 0.685 1.00 63.62 214 GLN A O 1
ATOM 1639 N N . GLU A 1 215 ? -15.616 -11.412 0.834 1.00 57.62 215 GLU A N 1
ATOM 1640 C CA . GLU A 1 215 ? -16.689 -12.418 0.934 1.00 57.62 215 GLU A CA 1
ATOM 1641 C C . GLU A 1 215 ? -16.321 -13.527 1.956 1.00 57.62 215 GLU A C 1
ATOM 1643 O O . GLU A 1 215 ? -17.060 -14.491 2.125 1.00 57.62 215 GLU A O 1
ATOM 1648 N N . CYS A 1 216 ? -15.183 -13.412 2.659 1.00 55.06 216 CYS A N 1
ATOM 1649 C CA . CYS A 1 216 ? -14.805 -14.324 3.746 1.00 55.06 216 CYS A CA 1
ATOM 1650 C C . CYS A 1 216 ? -15.471 -13.895 5.067 1.00 55.06 216 CYS A C 1
ATOM 1652 O O . CYS A 1 216 ? -15.516 -12.699 5.355 1.00 55.06 216 CYS A O 1
ATOM 1654 N N . GLU A 1 217 ? -15.908 -14.843 5.902 1.00 56.09 217 GLU A N 1
ATOM 1655 C CA . GLU A 1 217 ? -16.438 -14.566 7.250 1.00 56.09 217 GLU A CA 1
ATOM 1656 C C . GLU A 1 217 ? -15.450 -13.709 8.081 1.00 56.09 217 GLU A C 1
ATOM 1658 O O . GLU A 1 217 ? -14.291 -14.099 8.265 1.00 56.09 217 GLU A O 1
ATOM 1663 N N . ASP A 1 218 ? -15.908 -12.551 8.583 1.00 54.34 218 ASP A N 1
ATOM 1664 C CA . ASP A 1 218 ? -15.138 -11.538 9.340 1.00 54.34 218 ASP A CA 1
ATOM 1665 C C . ASP A 1 218 ? -14.251 -12.125 10.447 1.00 54.34 218 ASP A C 1
ATOM 1667 O O . ASP A 1 218 ? -13.127 -11.666 10.667 1.00 54.34 218 ASP A O 1
ATOM 1671 N N . ASP A 1 219 ? -14.724 -13.189 11.092 1.00 52.28 219 ASP A N 1
ATOM 1672 C CA . ASP A 1 219 ? -14.086 -13.788 12.262 1.00 52.28 219 ASP A CA 1
ATOM 1673 C C . ASP A 1 219 ? -12.859 -14.657 11.920 1.00 52.28 219 ASP A C 1
ATOM 1675 O O . ASP A 1 219 ? -12.033 -14.934 12.793 1.00 52.28 219 ASP A O 1
ATOM 1679 N N . LYS A 1 220 ? -12.685 -15.064 10.653 1.00 52.75 220 LYS A N 1
ATOM 1680 C CA . LYS A 1 220 ? -11.557 -15.910 10.205 1.00 52.75 220 LYS A CA 1
ATOM 1681 C C . LYS A 1 220 ? -10.423 -15.124 9.545 1.00 52.75 220 LYS A C 1
ATOM 1683 O O . LYS A 1 220 ? -9.284 -15.594 9.537 1.00 52.75 220 LYS A O 1
ATOM 1688 N N . ALA A 1 221 ? -10.698 -13.919 9.040 1.00 52.94 221 ALA A N 1
ATOM 1689 C CA . ALA A 1 221 ? -9.782 -13.172 8.174 1.00 52.94 221 ALA A CA 1
ATOM 1690 C C . ALA A 1 221 ? -8.461 -12.750 8.853 1.00 52.94 221 ALA A C 1
ATOM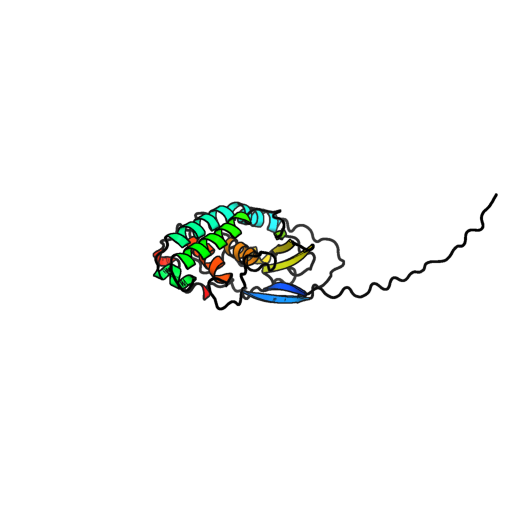 1692 O O . ALA A 1 221 ? -7.454 -12.592 8.177 1.00 52.94 221 ALA A O 1
ATOM 1693 N N . MET A 1 222 ? -8.419 -12.616 10.185 1.00 55.06 222 MET A N 1
ATOM 1694 C CA . MET A 1 222 ? -7.195 -12.267 10.936 1.00 55.06 222 MET A CA 1
ATOM 1695 C C . MET A 1 222 ? -6.656 -13.404 11.824 1.00 55.06 222 MET A C 1
ATOM 1697 O O . MET A 1 222 ? -5.908 -13.157 12.775 1.00 55.06 222 MET A O 1
ATOM 1701 N N . SER A 1 223 ? -7.049 -14.657 11.559 1.00 47.03 223 SER A N 1
ATOM 1702 C CA . SER A 1 223 ? -6.632 -15.818 12.361 1.00 47.03 223 SER A CA 1
ATOM 1703 C C . SER A 1 223 ? -5.166 -16.253 12.162 1.00 47.03 223 SER A C 1
ATOM 1705 O O . SER A 1 223 ? -4.698 -17.154 12.868 1.00 47.03 223 SER A O 1
ATOM 1707 N N . PRO A 1 224 ? -4.379 -15.578 11.314 1.00 50.44 224 PRO A N 1
ATOM 1708 C CA . PRO A 1 224 ? -2.988 -15.320 11.646 1.00 50.44 224 PRO A CA 1
ATOM 1709 C C . PRO A 1 224 ? -2.693 -13.829 11.766 1.00 50.44 224 PRO A C 1
ATOM 1711 O O . PRO A 1 224 ? -3.292 -12.976 11.118 1.00 50.44 224 PRO A O 1
ATOM 1714 N N . ASN A 1 225 ? -1.685 -13.539 12.590 1.00 52.56 225 ASN A N 1
ATOM 1715 C CA . ASN A 1 225 ? -1.075 -12.220 12.696 1.00 52.56 225 ASN A CA 1
ATOM 1716 C C . ASN A 1 225 ? -0.760 -11.683 11.277 1.00 52.56 225 ASN A C 1
ATOM 1718 O O . ASN A 1 225 ? -0.048 -12.377 10.551 1.00 52.56 225 ASN A O 1
ATOM 1722 N N . PRO A 1 226 ? -1.232 -10.488 10.873 1.00 49.03 226 PRO A N 1
ATOM 1723 C CA . PRO A 1 226 ? -0.953 -9.913 9.552 1.00 49.03 226 PRO A CA 1
ATOM 1724 C C . PRO A 1 226 ? 0.551 -9.775 9.250 1.00 49.03 226 PRO A C 1
ATOM 1726 O O . PRO A 1 226 ? 0.939 -9.801 8.086 1.00 49.03 226 PRO A O 1
ATOM 1729 N N . ALA A 1 227 ? 1.411 -9.731 10.275 1.00 46.12 227 ALA A N 1
ATOM 1730 C CA . ALA A 1 227 ? 2.870 -9.789 10.135 1.00 46.12 227 ALA A CA 1
ATOM 1731 C C . ALA A 1 227 ? 3.423 -11.178 9.737 1.00 46.12 227 ALA A C 1
ATOM 1733 O O . ALA A 1 227 ? 4.617 -11.317 9.490 1.00 46.12 227 ALA A O 1
ATOM 1734 N N . LYS A 1 228 ? 2.584 -12.223 9.707 1.00 49.34 228 LYS A N 1
ATOM 1735 C CA . LYS A 1 228 ? 2.933 -13.589 9.275 1.00 49.34 228 LYS A CA 1
ATOM 1736 C C . LYS A 1 228 ? 2.525 -13.892 7.833 1.00 49.34 228 LYS A C 1
ATOM 1738 O O . LYS A 1 228 ? 2.793 -15.002 7.379 1.00 49.34 228 LYS A O 1
ATOM 1743 N N . LEU A 1 229 ? 1.880 -12.959 7.129 1.00 55.28 229 LEU A N 1
ATOM 1744 C CA . LEU A 1 229 ? 1.662 -13.109 5.692 1.00 55.28 229 LEU A CA 1
ATOM 1745 C C . LEU A 1 229 ? 3.020 -13.178 4.991 1.00 55.28 229 LEU A C 1
ATOM 1747 O O . LEU A 1 229 ? 3.906 -12.361 5.248 1.00 55.28 229 LEU A O 1
ATOM 1751 N N . THR A 1 230 ? 3.186 -14.163 4.116 1.00 56.25 230 THR A N 1
ATOM 1752 C CA . THR A 1 230 ? 4.445 -14.379 3.403 1.00 56.25 230 THR A CA 1
ATOM 1753 C C . THR A 1 230 ? 4.295 -14.020 1.935 1.00 56.25 230 THR A C 1
ATOM 1755 O O . THR A 1 230 ? 3.268 -14.301 1.321 1.00 56.25 230 THR A O 1
ATOM 1758 N N . ILE A 1 231 ? 5.348 -13.456 1.354 1.00 57.47 231 ILE A N 1
ATOM 1759 C CA . ILE A 1 231 ? 5.570 -13.539 -0.091 1.00 57.47 231 ILE A CA 1
ATOM 1760 C C . ILE A 1 231 ? 5.950 -15.001 -0.363 1.00 57.47 231 ILE A C 1
ATOM 1762 O O . ILE A 1 231 ? 6.754 -15.564 0.390 1.00 57.47 231 ILE A O 1
ATOM 1766 N N . SER A 1 232 ? 5.323 -15.658 -1.344 1.00 51.50 232 SER A N 1
ATOM 1767 C CA . SER A 1 232 ? 5.584 -17.079 -1.600 1.00 51.50 232 SER A CA 1
ATOM 1768 C C . SER A 1 232 ? 7.084 -17.297 -1.825 1.00 51.50 232 SER A C 1
ATOM 1770 O O . SER A 1 232 ? 7.695 -16.606 -2.641 1.00 51.50 232 SER A O 1
ATOM 1772 N N . LYS A 1 233 ? 7.698 -18.228 -1.085 1.00 43.78 233 LYS A N 1
ATOM 1773 C CA . LYS A 1 233 ? 9.115 -18.564 -1.278 1.00 43.78 233 LYS A CA 1
ATOM 1774 C C . LYS A 1 233 ? 9.266 -19.331 -2.595 1.00 43.78 233 LYS A C 1
ATOM 1776 O O . LYS A 1 233 ? 8.614 -20.362 -2.749 1.00 43.78 233 LYS A O 1
ATOM 1781 N N . PHE A 1 234 ? 10.104 -18.817 -3.495 1.00 41.22 234 PHE A N 1
ATOM 1782 C CA . PHE A 1 234 ? 10.595 -19.518 -4.688 1.00 41.22 234 PHE A CA 1
ATOM 1783 C C . PHE A 1 234 ? 11.893 -20.249 -4.367 1.00 41.22 234 PHE A C 1
ATOM 1785 O O . PHE A 1 234 ? 12.686 -19.698 -3.565 1.00 41.22 234 PHE A O 1
#

Organism: NCBI:txid1531966

Sequence (234 aa):
MKSSFITASLAALAAAAPSAQEKIQAMRLDGKMVMVDSKNPGGKVPQEAAECGIEFKFITDSCPAIIEKAKKLASTAPDDTFTKAFGKADKPTRDTVANILGKMQKRCGAAKNDNINYLCSDPENMCADGQYLWYYSAAGDKAINTHICPIAFSVLDFDYPGMCIERYIYSQHALLVWAMGGNPKSGLGLDFENEDLLKNVFTYSSWTHFFGKQECEDDKAMSPNPAKLTISKF

Foldseek 3Di:
DDDDDDPDPPPPPPPPDPDPFDFWWFAFQFRDIDTDGQPQPPDDFPPLPVLCVPLVQQLLVCLLLLLVQLLVCLLVPDQVVNCLLQVGNDPVLSVLLSVLSVLLSVVRNCCDDPAEHEGCTDSSCPLVVVTTQWIWDDPPDQYIYIHGHPNVPVQADRDDQADDDLDLAQHPNLVSLLSLLCRPSNPSQAHCPDPRSSRHSLSSSLSSRQRSRDPDDSVSSPVDRSVPRHRHDD